Protein AF-A0A820T7K4-F1 (afdb_monomer)

Radius of gyration: 28.22 Å; Cα contacts (8 Å, |Δi|>4): 123; chains: 1; bounding box: 58×96×81 Å

Sequence (243 aa):
KQCRNKADNYDRNYNKFSELTEDDSGTDIESNYDYNMNNAVPVLKNNKNKQKQEEENKQNKNKNKKKQRCYLEPNRIMRYMQDNATAIISSRGNQAYILAATSIYDEWVRNNYDLQVWQNYLKMSTDDKHWAKEIIKRTKKRDDLTNSRFIHKMIHRLTTSIAEANAIISNLQIQLTTYWSQIASSGATSTTTTANNNRTREPTDRLEKIILKYIQNCTQHVRQKAENRILLAKAEMQEYKAL

pLDDT: mean 71.74, std 25.42, range [27.19, 97.94]

Secondary structure (DSSP, 8-state):
---------------------------------------------------S-SSSTTS-TT-------GGG-HHHHHHHHHHHHTTGGGSHHHHHHHHHHHHHHHHHHHHHHHHHHHHHHHHHHHHHS---HHHHHHHS---HHHHHHHHHHHHHHHHHHHHHHHHHHHHHHHHHHHHHHHHHHHTTTS------GGGS---HHHHHHHHHHHHHHHHHHHHHHHHHHHHHHHHHHHHHHH-

Structure (mmCIF, N/CA/C/O backbone):
data_AF-A0A820T7K4-F1
#
_entry.id   AF-A0A820T7K4-F1
#
loop_
_atom_site.group_PDB
_atom_site.id
_atom_site.type_symbol
_atom_site.label_atom_id
_atom_site.label_alt_id
_atom_site.label_comp_id
_atom_site.label_asym_id
_atom_site.label_entity_id
_atom_site.label_seq_id
_atom_site.pdbx_PDB_ins_code
_atom_site.Cartn_x
_atom_site.Cartn_y
_atom_site.Cartn_z
_atom_site.occupancy
_atom_site.B_iso_or_equiv
_atom_site.auth_seq_id
_atom_site.auth_comp_id
_atom_site.auth_asym_id
_atom_site.auth_atom_id
_atom_site.pdbx_PDB_model_num
ATOM 1 N N . LYS A 1 1 ? -17.957 63.898 37.453 1.00 38.62 1 LYS A N 1
ATOM 2 C CA . LYS A 1 1 ? -17.914 63.350 36.074 1.00 38.62 1 LYS A CA 1
ATOM 3 C C . LYS A 1 1 ? -17.472 61.887 36.157 1.00 38.62 1 LYS A C 1
ATOM 5 O O . LYS A 1 1 ? -16.479 61.628 36.820 1.00 38.62 1 LYS A O 1
ATOM 10 N N . GLN A 1 2 ? -18.261 60.974 35.575 1.00 37.34 2 GLN A N 1
ATOM 11 C CA . GLN A 1 2 ? -17.948 59.553 35.285 1.00 37.34 2 GLN A CA 1
ATOM 12 C C . GLN A 1 2 ? -16.701 59.470 34.352 1.00 37.34 2 GLN A C 1
ATOM 14 O O . GLN A 1 2 ? -16.324 60.517 33.832 1.00 37.34 2 GLN A O 1
ATOM 19 N N . CYS A 1 3 ? -15.954 58.385 34.078 1.00 34.75 3 CYS A N 1
ATOM 20 C CA . CYS A 1 3 ? -16.109 56.914 33.954 1.00 34.75 3 CYS A CA 1
ATOM 21 C C . CYS A 1 3 ? -14.706 56.271 34.217 1.00 34.75 3 CYS A C 1
ATOM 23 O O . CYS A 1 3 ? -13.714 56.959 34.019 1.00 34.75 3 CYS A O 1
ATOM 25 N N . ARG A 1 4 ? -14.498 55.079 34.811 1.00 34.84 4 ARG A N 1
ATOM 26 C CA . ARG A 1 4 ? -14.675 53.659 34.385 1.00 34.84 4 ARG A CA 1
ATOM 27 C C . ARG A 1 4 ? -13.701 53.102 33.310 1.00 34.84 4 ARG A C 1
ATOM 29 O O . ARG A 1 4 ? -13.565 53.699 32.252 1.00 34.84 4 ARG A O 1
ATOM 36 N N . ASN A 1 5 ? -13.215 51.875 33.601 1.00 37.31 5 ASN A N 1
ATOM 37 C CA . ASN A 1 5 ? -12.577 50.807 32.778 1.00 37.31 5 ASN A CA 1
ATOM 38 C C . ASN A 1 5 ? -11.040 50.698 32.925 1.00 37.31 5 ASN A C 1
ATOM 40 O O . ASN A 1 5 ? -10.325 51.612 32.546 1.00 37.31 5 ASN A O 1
ATOM 44 N N . LYS A 1 6 ? -10.473 49.712 33.650 1.00 39.78 6 LYS A N 1
ATOM 45 C CA . LYS A 1 6 ? -10.313 48.260 33.355 1.00 39.78 6 LYS A CA 1
ATOM 46 C C . LYS A 1 6 ? -9.780 47.978 31.942 1.00 39.78 6 LYS A C 1
ATOM 48 O O . LYS A 1 6 ? -10.519 48.137 30.978 1.00 39.78 6 LYS A O 1
ATOM 53 N N . ALA A 1 7 ? -8.534 47.510 31.873 1.00 37.91 7 ALA A N 1
ATOM 54 C CA . ALA A 1 7 ? -7.946 46.803 30.741 1.00 37.91 7 ALA A CA 1
ATOM 55 C C . ALA A 1 7 ? -6.988 45.732 31.282 1.00 37.91 7 ALA A C 1
ATOM 57 O O . ALA A 1 7 ? -6.337 45.925 32.311 1.00 37.91 7 ALA A O 1
ATOM 58 N N . ASP A 1 8 ? -7.012 44.596 30.605 1.00 36.84 8 ASP A N 1
ATOM 59 C CA . ASP A 1 8 ? -6.756 43.271 31.137 1.00 36.84 8 ASP A CA 1
ATOM 60 C C . ASP A 1 8 ? -5.298 42.803 31.108 1.00 36.84 8 ASP A C 1
ATOM 62 O O . ASP A 1 8 ? -4.443 43.262 30.353 1.00 36.84 8 ASP A O 1
ATOM 66 N N . ASN A 1 9 ? -5.093 41.820 31.975 1.00 32.78 9 ASN A N 1
ATOM 67 C CA . ASN A 1 9 ? -3.912 41.029 32.252 1.00 32.78 9 ASN A CA 1
ATOM 68 C C . ASN A 1 9 ? -3.706 39.957 31.159 1.00 32.78 9 ASN A C 1
ATOM 70 O O . ASN A 1 9 ? -4.628 39.195 30.875 1.00 32.78 9 ASN A O 1
ATOM 74 N N . TYR A 1 10 ? -2.503 39.871 30.585 1.00 30.30 10 TYR A N 1
ATOM 75 C CA . TYR A 1 10 ? -2.036 38.706 29.823 1.00 30.30 10 TYR A CA 1
ATOM 76 C C . TYR A 1 10 ? -0.577 38.412 30.184 1.00 30.30 10 TYR A C 1
ATOM 78 O O . TYR A 1 10 ? 0.360 38.796 29.482 1.00 30.30 10 TYR A O 1
ATOM 86 N N . ASP A 1 11 ? -0.398 37.697 31.292 1.00 33.25 11 ASP A N 1
ATOM 87 C CA . ASP A 1 11 ? 0.846 37.003 31.605 1.00 33.25 11 ASP A CA 1
ATOM 88 C C . ASP A 1 11 ? 1.061 35.828 30.637 1.00 33.25 11 ASP A C 1
ATOM 90 O O . ASP A 1 11 ? 0.252 34.900 30.528 1.00 33.25 11 ASP A O 1
ATOM 94 N N . ARG A 1 12 ? 2.198 35.863 29.932 1.00 32.62 12 ARG A N 1
ATOM 95 C CA . ARG A 1 12 ? 2.739 34.744 29.151 1.00 32.62 12 ARG A CA 1
ATOM 96 C C . ARG A 1 12 ? 3.169 33.635 30.102 1.00 32.62 12 ARG A C 1
ATOM 98 O O . ARG A 1 12 ? 4.291 33.649 30.605 1.00 32.62 12 ARG A O 1
ATOM 105 N N . ASN A 1 13 ? 2.321 32.630 30.277 1.00 29.88 13 ASN A N 1
ATOM 106 C CA . ASN A 1 13 ? 2.731 31.396 30.929 1.00 29.88 13 ASN A CA 1
ATOM 107 C C . ASN A 1 13 ? 3.297 30.415 29.886 1.00 29.88 13 ASN A C 1
ATOM 109 O O . ASN A 1 13 ? 2.568 29.825 29.086 1.00 29.88 13 ASN A O 1
ATOM 113 N N . TYR A 1 14 ? 4.624 30.282 29.877 1.00 31.31 14 TYR A N 1
ATOM 114 C CA . TYR A 1 14 ? 5.353 29.230 29.174 1.00 31.31 14 TYR A CA 1
ATOM 115 C C . TYR A 1 14 ? 5.015 27.873 29.805 1.00 31.31 14 TYR A C 1
ATOM 117 O O . TYR A 1 14 ? 5.615 27.476 30.803 1.00 31.31 14 TYR A O 1
ATOM 125 N N . ASN A 1 15 ? 4.094 27.120 29.201 1.00 33.69 15 ASN A N 1
ATOM 126 C CA . ASN A 1 15 ? 3.904 25.714 29.551 1.00 33.69 15 ASN A CA 1
ATOM 127 C C . ASN A 1 15 ? 4.941 24.837 28.843 1.00 33.69 15 ASN A C 1
ATOM 129 O O . ASN A 1 15 ? 4.742 24.312 27.750 1.00 33.69 15 ASN A O 1
ATOM 133 N N . LYS A 1 16 ? 6.055 24.676 29.555 1.00 38.72 16 LYS A N 1
ATOM 134 C CA . LYS A 1 16 ? 6.913 23.495 29.590 1.00 38.72 16 LYS A CA 1
ATOM 135 C C . LYS A 1 16 ? 6.045 22.258 29.866 1.00 38.72 16 LYS A C 1
ATOM 137 O O . LYS A 1 16 ? 5.608 22.068 30.996 1.00 38.72 16 LYS A O 1
ATOM 142 N N . PHE A 1 17 ? 5.798 21.419 28.860 1.00 31.86 17 PHE A N 1
ATOM 143 C CA . PHE A 1 17 ? 5.254 20.077 29.081 1.00 31.86 17 PHE A CA 1
ATOM 144 C C . PHE A 1 17 ? 5.981 19.043 28.219 1.00 31.86 17 PHE A C 1
ATOM 146 O O . PHE A 1 17 ? 5.742 18.909 27.024 1.00 31.86 17 PHE A O 1
ATOM 153 N N . SER A 1 18 ? 6.920 18.390 28.899 1.00 34.56 18 SER A N 1
ATOM 154 C CA . SER A 1 18 ? 7.461 17.047 28.719 1.00 34.56 18 SER A CA 1
ATOM 155 C C . SER A 1 18 ? 7.357 16.404 27.338 1.00 34.56 18 SER A C 1
ATOM 157 O O . SER A 1 18 ? 6.363 15.785 26.964 1.00 34.56 18 SER A O 1
ATOM 159 N N . GLU A 1 19 ? 8.498 16.467 26.667 1.00 35.22 19 GLU A N 1
ATOM 160 C CA . GLU A 1 19 ? 9.074 15.430 25.821 1.00 35.22 19 GLU A CA 1
ATOM 161 C C . GLU A 1 19 ? 8.844 14.034 26.439 1.00 35.22 19 GLU A C 1
ATOM 163 O O . GLU A 1 19 ? 9.487 13.642 27.411 1.00 35.22 19 GLU A O 1
ATOM 168 N N . LEU A 1 20 ? 7.860 13.300 25.912 1.00 32.47 20 LEU A N 1
ATOM 169 C CA . LEU A 1 20 ? 7.719 11.864 26.129 1.00 32.47 20 LEU A CA 1
ATOM 170 C C . LEU A 1 20 ? 8.399 11.168 24.954 1.00 32.47 20 LEU A C 1
ATOM 172 O O . LEU A 1 20 ? 7.819 10.998 23.882 1.00 32.47 20 LEU A O 1
ATOM 176 N N . THR A 1 21 ? 9.654 10.785 25.166 1.00 32.81 21 THR A N 1
ATOM 177 C CA . THR A 1 21 ? 10.287 9.697 24.428 1.00 32.81 21 THR A CA 1
ATOM 178 C C . THR A 1 21 ? 9.518 8.420 24.754 1.00 32.81 21 THR A C 1
ATOM 180 O O . THR A 1 21 ? 9.693 7.837 25.823 1.00 32.81 21 THR A O 1
ATOM 183 N N . GLU A 1 22 ? 8.608 8.012 23.873 1.00 35.03 22 GLU A N 1
ATOM 184 C CA . GLU A 1 22 ? 8.047 6.665 23.925 1.00 35.03 22 GLU A CA 1
ATOM 185 C C . GLU A 1 22 ? 9.073 5.708 23.316 1.00 35.03 22 GLU A C 1
ATOM 187 O O . GLU A 1 22 ? 9.311 5.702 22.107 1.00 35.03 22 GLU A O 1
ATOM 192 N N . ASP A 1 23 ? 9.700 4.924 24.193 1.00 29.83 23 ASP A N 1
ATOM 193 C CA . ASP A 1 23 ? 10.435 3.717 23.848 1.00 29.83 23 ASP A CA 1
ATOM 194 C C . ASP A 1 23 ? 9.504 2.767 23.079 1.00 29.83 23 ASP A C 1
ATOM 196 O O . ASP A 1 23 ? 8.716 2.016 23.661 1.00 29.83 23 ASP A O 1
ATOM 200 N N . ASP A 1 24 ? 9.611 2.786 21.750 1.00 37.75 24 ASP A N 1
ATOM 201 C CA . ASP A 1 24 ? 9.071 1.767 20.849 1.00 37.75 24 ASP A CA 1
ATOM 202 C C . ASP A 1 24 ? 9.898 0.481 20.997 1.00 37.75 24 ASP A C 1
ATOM 204 O O . ASP A 1 24 ? 10.654 0.068 20.118 1.00 37.75 24 ASP A O 1
ATOM 208 N N . SER A 1 25 ? 9.788 -0.154 22.165 1.00 34.28 25 SER A N 1
ATOM 209 C CA . SER A 1 25 ? 10.181 -1.548 22.352 1.00 34.28 25 SER A CA 1
ATOM 210 C C . SER A 1 25 ? 9.035 -2.443 21.885 1.00 34.28 25 SER A C 1
ATOM 212 O O . SER A 1 25 ? 8.397 -3.165 22.654 1.00 34.28 25 SER A O 1
ATOM 214 N N . GLY A 1 26 ? 8.778 -2.396 20.575 1.00 34.97 26 GLY A N 1
ATOM 215 C CA . GLY A 1 26 ? 8.135 -3.485 19.860 1.00 34.97 26 GLY A CA 1
ATOM 216 C C . GLY A 1 26 ? 8.975 -4.740 20.062 1.00 34.97 26 GLY A C 1
ATOM 217 O O . GLY A 1 26 ? 9.949 -4.980 19.355 1.00 34.97 26 GLY A O 1
ATOM 218 N N . THR A 1 27 ? 8.636 -5.512 21.089 1.00 32.34 27 THR A N 1
ATOM 219 C CA . THR A 1 27 ? 9.137 -6.867 21.274 1.00 32.34 27 THR A CA 1
ATOM 220 C C . THR A 1 27 ? 8.565 -7.691 20.129 1.00 32.34 27 THR A C 1
ATOM 222 O O . THR A 1 27 ? 7.445 -8.197 20.193 1.00 32.34 27 THR A O 1
ATOM 225 N N . ASP A 1 28 ? 9.336 -7.766 19.046 1.00 33.91 28 ASP A N 1
ATOM 226 C CA . ASP A 1 28 ? 9.215 -8.805 18.039 1.00 33.91 28 ASP A CA 1
ATOM 227 C C . ASP A 1 28 ? 9.404 -10.138 18.766 1.00 33.91 28 ASP A C 1
ATOM 229 O O . ASP A 1 28 ? 10.519 -10.587 19.028 1.00 33.91 28 ASP A O 1
ATOM 233 N N . ILE A 1 29 ? 8.288 -10.756 19.149 1.00 35.41 29 ILE A N 1
ATOM 234 C CA . ILE A 1 29 ? 8.269 -12.178 19.456 1.00 35.41 29 ILE A CA 1
ATOM 235 C C . ILE A 1 29 ? 8.573 -12.873 18.129 1.00 35.41 29 ILE A C 1
ATOM 237 O O . ILE A 1 29 ? 7.688 -13.074 17.293 1.00 35.41 29 ILE A O 1
ATOM 241 N N . GLU A 1 30 ? 9.850 -13.207 17.938 1.00 34.19 30 GLU A N 1
ATOM 242 C CA . GLU A 1 30 ? 10.272 -14.334 17.116 1.00 34.19 30 GLU A CA 1
ATOM 243 C C . GLU A 1 30 ? 9.434 -15.545 17.545 1.00 34.19 30 GLU A C 1
ATOM 245 O O . GLU A 1 30 ? 9.704 -16.194 18.553 1.00 34.19 30 GLU A O 1
ATOM 250 N N . SER A 1 31 ? 8.372 -15.835 16.796 1.00 31.34 31 SER A N 1
ATOM 251 C CA . SER A 1 31 ? 7.764 -17.160 16.810 1.00 31.34 31 SER A CA 1
ATOM 252 C C . SER A 1 31 ? 8.360 -17.925 15.644 1.00 31.34 31 SER A C 1
ATOM 254 O O . SER A 1 31 ? 7.977 -17.795 14.484 1.00 31.34 31 SER A O 1
ATOM 256 N N . ASN A 1 32 ? 9.394 -18.669 16.014 1.00 29.73 32 ASN A N 1
ATOM 257 C CA . ASN A 1 32 ? 9.912 -19.826 15.321 1.00 29.73 32 ASN A CA 1
ATOM 258 C C . ASN A 1 32 ? 8.718 -20.705 14.899 1.00 29.73 32 ASN A C 1
ATOM 260 O O . ASN A 1 32 ? 7.972 -21.183 15.755 1.00 29.73 32 ASN A O 1
ATOM 264 N N . TYR A 1 33 ? 8.483 -20.864 13.596 1.00 31.95 33 TYR A N 1
ATOM 265 C CA . TYR A 1 33 ? 7.521 -21.846 13.108 1.00 31.95 33 TYR A CA 1
ATOM 266 C C . TYR A 1 33 ? 8.156 -23.224 13.259 1.00 31.95 33 TYR A C 1
ATOM 268 O O . TYR A 1 33 ? 8.853 -23.675 12.355 1.00 31.95 33 TYR A O 1
ATOM 276 N N . ASP A 1 34 ? 7.908 -23.880 14.390 1.00 28.33 34 ASP A N 1
ATOM 277 C CA . ASP A 1 34 ? 8.069 -25.324 14.489 1.00 28.33 34 ASP A CA 1
ATOM 278 C C . ASP A 1 34 ? 6.773 -25.930 15.031 1.00 28.33 34 ASP A C 1
ATOM 280 O O . ASP A 1 34 ? 6.292 -25.608 16.119 1.00 28.33 34 ASP A O 1
ATOM 284 N N . TYR A 1 35 ? 6.143 -26.726 14.178 1.00 31.41 35 TYR A N 1
ATOM 285 C CA . TYR A 1 35 ? 4.834 -27.319 14.383 1.00 31.41 35 TYR A CA 1
ATOM 286 C C . TYR A 1 35 ? 5.059 -28.689 15.022 1.00 31.41 35 TYR A C 1
ATOM 288 O O . TYR A 1 35 ? 5.462 -29.621 14.332 1.00 31.41 35 TYR A O 1
ATOM 296 N N . ASN A 1 36 ? 4.801 -28.843 16.322 1.00 27.19 36 ASN A N 1
ATOM 297 C CA . ASN A 1 36 ? 4.624 -30.179 16.887 1.00 27.19 36 ASN A CA 1
ATOM 298 C C . ASN A 1 36 ? 3.606 -30.179 18.034 1.00 27.19 36 ASN A C 1
ATOM 300 O O . ASN A 1 36 ? 3.829 -29.620 19.107 1.00 27.19 36 ASN A O 1
ATOM 304 N N . MET A 1 37 ? 2.460 -30.800 17.764 1.00 30.72 37 MET A N 1
ATOM 305 C CA . MET A 1 37 ? 1.431 -31.157 18.736 1.00 30.72 37 MET A CA 1
ATOM 306 C C . MET A 1 37 ? 1.955 -32.296 19.611 1.00 30.72 37 MET A C 1
ATOM 308 O O . MET A 1 37 ? 2.357 -33.311 19.056 1.00 30.72 37 MET A O 1
ATOM 312 N N . ASN A 1 38 ? 1.918 -32.154 20.942 1.00 29.09 38 ASN A N 1
ATOM 313 C CA . ASN A 1 38 ? 1.441 -33.185 21.879 1.00 29.09 38 ASN A CA 1
ATOM 314 C C . ASN A 1 38 ? 1.453 -32.689 23.340 1.00 29.09 38 ASN A C 1
ATOM 316 O O . ASN A 1 38 ? 2.368 -32.007 23.793 1.00 29.09 38 ASN A O 1
ATOM 320 N N . ASN A 1 3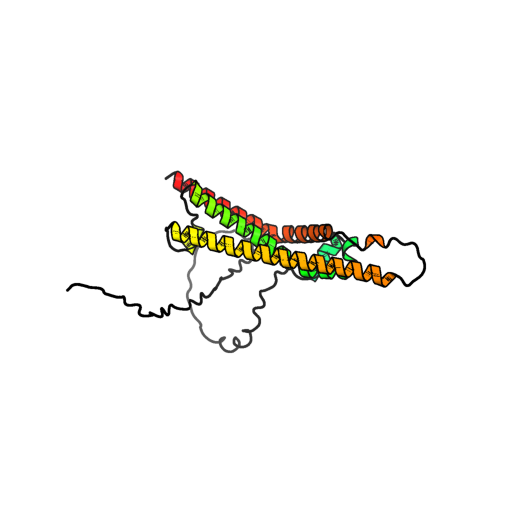9 ? 0.384 -33.048 24.053 1.00 32.56 39 ASN A N 1
ATOM 321 C CA . ASN A 1 39 ? 0.026 -32.687 25.428 1.00 32.56 39 ASN A CA 1
ATOM 322 C C . ASN A 1 39 ? 1.077 -33.052 26.495 1.00 32.56 39 ASN A C 1
ATOM 324 O O . ASN A 1 39 ? 1.530 -34.192 26.514 1.00 32.56 39 ASN A O 1
ATOM 328 N N . ALA A 1 40 ? 1.325 -32.146 27.455 1.00 27.23 40 ALA A N 1
ATOM 329 C CA . ALA A 1 40 ? 1.336 -32.398 28.913 1.00 27.23 40 ALA A CA 1
ATOM 330 C C . 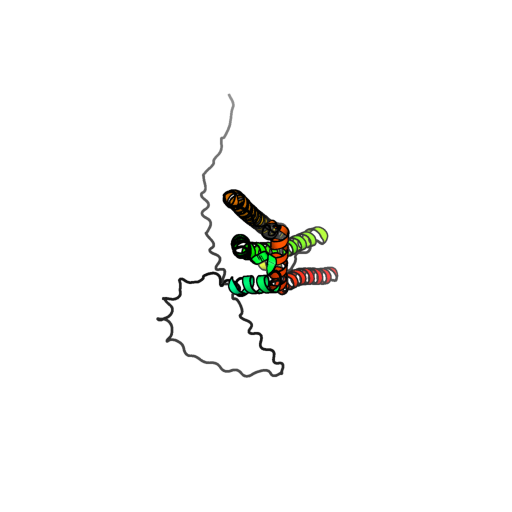ALA A 1 40 ? 1.839 -31.163 29.702 1.00 27.23 40 ALA A C 1
ATOM 332 O O . ALA A 1 40 ? 2.770 -30.474 29.299 1.00 27.23 40 ALA A O 1
ATOM 333 N N . VAL A 1 41 ? 1.229 -30.910 30.859 1.00 29.28 41 VAL A N 1
ATOM 334 C CA . VAL A 1 41 ? 1.556 -29.883 31.877 1.00 29.28 41 VAL A CA 1
ATOM 335 C C . VAL A 1 41 ? 2.025 -30.643 33.142 1.00 29.28 41 VAL A C 1
ATOM 337 O O . VAL A 1 41 ? 1.609 -31.793 33.288 1.00 29.28 41 VAL A O 1
ATOM 340 N N . PRO A 1 42 ? 2.693 -30.060 34.166 1.00 45.31 42 PRO A N 1
ATOM 341 C CA . PRO A 1 42 ? 3.837 -29.130 34.243 1.00 45.31 42 PRO A CA 1
ATOM 342 C C . PRO A 1 42 ? 4.978 -29.683 35.150 1.00 45.31 42 PRO A C 1
ATOM 344 O O . PRO A 1 42 ? 4.724 -30.521 36.008 1.00 45.31 42 PRO A O 1
ATOM 347 N N . VAL A 1 43 ? 6.201 -29.124 35.119 1.00 28.12 43 VAL A N 1
ATOM 348 C CA . VAL A 1 43 ? 7.137 -29.229 36.270 1.00 28.12 43 VAL A CA 1
ATOM 349 C C . VAL A 1 43 ? 7.968 -27.948 36.440 1.00 28.12 43 VAL A C 1
ATOM 351 O O . VAL A 1 43 ? 8.676 -27.522 35.531 1.00 28.12 43 VAL A O 1
ATOM 354 N N . LEU A 1 44 ? 7.890 -27.354 37.639 1.00 34.72 44 LEU A N 1
ATOM 355 C CA . LEU A 1 44 ? 8.756 -26.281 38.146 1.00 34.72 44 LEU A CA 1
ATOM 356 C C . LEU A 1 44 ? 10.239 -26.689 38.155 1.00 34.72 44 LEU A C 1
ATOM 358 O O . LEU A 1 44 ? 10.555 -27.777 38.631 1.00 34.72 44 LEU A O 1
ATOM 362 N N . LYS A 1 45 ? 11.150 -25.747 37.858 1.00 30.75 45 LYS A N 1
ATOM 363 C CA . LYS A 1 45 ? 12.433 -25.616 38.580 1.00 30.75 45 LYS A CA 1
ATOM 364 C C . LYS A 1 45 ? 13.077 -24.233 38.395 1.00 30.75 45 LYS A C 1
ATOM 366 O O . LYS A 1 45 ? 13.466 -23.838 37.303 1.00 30.75 45 LYS A O 1
ATOM 371 N N . ASN A 1 46 ? 13.200 -23.530 39.519 1.00 27.66 46 ASN A N 1
ATOM 372 C CA . ASN A 1 46 ? 14.056 -22.364 39.738 1.00 27.66 46 ASN A CA 1
ATOM 373 C C . ASN A 1 46 ? 15.546 -22.740 39.630 1.00 27.66 46 ASN A C 1
ATOM 375 O O . ASN A 1 46 ? 15.935 -23.757 40.200 1.00 27.66 46 ASN A O 1
ATOM 379 N N . ASN A 1 47 ? 16.384 -21.872 39.046 1.00 32.84 47 ASN A N 1
ATOM 380 C CA . ASN A 1 47 ? 17.428 -21.087 39.744 1.00 32.84 47 ASN A CA 1
ATOM 381 C C . ASN A 1 47 ? 18.603 -20.661 38.832 1.00 32.84 47 ASN A C 1
ATOM 383 O O . ASN A 1 47 ? 19.297 -21.493 38.266 1.00 32.84 47 ASN A O 1
ATOM 387 N N . LYS A 1 48 ? 18.855 -19.342 38.849 1.00 32.28 48 LYS A N 1
ATOM 388 C CA . LYS A 1 48 ? 20.134 -18.646 39.126 1.00 32.28 48 LYS A CA 1
ATOM 389 C C . LYS A 1 48 ? 21.405 -19.038 38.348 1.00 32.28 48 LYS A C 1
ATOM 391 O O . LYS A 1 48 ? 21.987 -20.083 38.600 1.00 32.28 48 LYS A O 1
ATOM 396 N N . ASN A 1 49 ? 21.910 -18.079 37.559 1.00 34.50 49 ASN A N 1
ATOM 397 C CA . ASN A 1 49 ? 23.272 -17.492 37.619 1.00 34.50 49 ASN A CA 1
ATOM 398 C C . ASN A 1 49 ? 23.451 -16.565 36.398 1.00 34.50 49 ASN A C 1
ATOM 400 O O . ASN A 1 49 ? 23.627 -17.032 35.283 1.00 34.50 49 ASN A O 1
ATOM 404 N N . LYS A 1 50 ? 23.123 -15.270 36.474 1.00 35.75 50 LYS A N 1
ATOM 405 C CA . LYS A 1 50 ? 23.979 -14.136 36.887 1.00 35.75 50 LYS A CA 1
ATOM 406 C C . LYS A 1 50 ? 25.430 -14.166 36.369 1.00 35.75 50 LYS A C 1
ATOM 408 O O . LYS A 1 50 ? 26.246 -14.956 36.819 1.00 35.75 50 LYS A O 1
ATOM 413 N N . GLN A 1 51 ? 25.708 -13.140 35.556 1.00 43.28 51 GLN A N 1
ATOM 414 C CA . GLN A 1 51 ? 26.933 -12.330 35.548 1.00 43.28 51 GLN A CA 1
ATOM 415 C C . GLN A 1 51 ? 28.203 -12.975 34.985 1.00 43.28 51 GLN A C 1
ATOM 417 O O . GLN A 1 51 ? 29.091 -13.363 35.738 1.00 43.28 51 GLN A O 1
ATOM 422 N N . LYS A 1 52 ? 28.321 -12.977 33.644 1.00 35.81 52 LYS A N 1
ATOM 423 C CA . LYS A 1 52 ? 29.618 -12.888 32.932 1.00 35.81 52 LYS A CA 1
ATOM 424 C C . LYS A 1 52 ? 29.527 -12.558 31.422 1.00 35.81 52 LYS A C 1
ATOM 426 O O . LYS A 1 52 ? 30.338 -13.038 30.645 1.00 35.81 52 LYS A O 1
ATOM 431 N N . GLN A 1 53 ? 28.558 -11.744 30.984 1.00 38.81 53 GLN A N 1
ATOM 432 C CA . GLN A 1 53 ? 28.408 -11.358 29.560 1.00 38.81 53 GLN A CA 1
ATOM 433 C C . GLN A 1 53 ? 28.057 -9.868 29.345 1.00 38.81 53 GLN A C 1
ATOM 435 O O . GLN A 1 53 ? 27.367 -9.511 28.393 1.00 38.81 53 GLN A O 1
ATOM 440 N N . GLU A 1 54 ? 28.510 -8.971 30.226 1.00 40.19 54 GLU A N 1
ATOM 441 C CA . GLU A 1 54 ? 28.168 -7.536 30.140 1.00 40.19 54 GLU A CA 1
ATOM 442 C C . GLU A 1 54 ? 29.272 -6.623 29.575 1.00 40.19 54 GLU A C 1
ATOM 444 O O . GLU A 1 54 ? 29.033 -5.425 29.426 1.00 40.19 54 GLU A O 1
ATOM 449 N N . GLU A 1 55 ? 30.426 -7.148 29.145 1.00 41.72 55 GLU A N 1
ATOM 450 C CA . GLU A 1 55 ? 31.512 -6.299 28.607 1.00 41.72 55 GLU A CA 1
ATOM 451 C C . GLU A 1 55 ? 31.825 -6.458 27.109 1.00 41.72 55 GLU A C 1
ATOM 453 O O . GLU A 1 55 ? 32.417 -5.551 26.533 1.00 41.72 55 GLU A O 1
ATOM 458 N N . GLU A 1 56 ? 31.306 -7.474 26.411 1.00 37.34 56 GLU A N 1
ATOM 459 C CA . GLU A 1 56 ? 31.443 -7.567 24.938 1.00 37.34 56 GLU A CA 1
ATOM 460 C C . GLU A 1 56 ? 30.277 -6.921 24.159 1.00 37.34 56 GLU A C 1
ATOM 462 O O . GLU A 1 56 ? 30.361 -6.686 22.954 1.00 37.34 56 GLU A O 1
ATOM 467 N N . ASN A 1 57 ? 29.198 -6.516 24.837 1.00 41.16 57 ASN A N 1
ATOM 468 C CA . ASN A 1 57 ? 27.986 -5.991 24.189 1.00 41.16 57 ASN A CA 1
ATOM 469 C C . ASN A 1 57 ? 27.995 -4.476 23.885 1.00 41.16 57 ASN A C 1
ATOM 471 O O . ASN A 1 57 ? 26.962 -3.905 23.524 1.00 41.16 57 ASN A O 1
ATOM 475 N N . LYS A 1 58 ? 29.146 -3.795 23.984 1.00 40.66 58 LYS A N 1
ATOM 476 C CA . LYS A 1 58 ? 29.249 -2.341 23.732 1.00 40.66 58 LYS A CA 1
ATOM 477 C C . LYS A 1 58 ? 29.746 -1.942 22.335 1.00 40.66 58 LYS A C 1
ATOM 479 O O . LYS A 1 58 ? 29.737 -0.752 22.036 1.00 40.66 58 LYS A O 1
ATOM 484 N N . GLN A 1 59 ? 30.061 -2.886 21.441 1.00 38.47 59 GLN A N 1
ATOM 485 C CA . GLN A 1 59 ? 30.458 -2.572 20.051 1.00 38.47 59 GLN A CA 1
ATOM 486 C C . GLN A 1 59 ? 29.385 -2.832 18.973 1.00 38.47 59 GLN A C 1
ATOM 488 O O . GLN A 1 59 ? 29.564 -2.414 17.832 1.00 38.47 59 GLN A O 1
ATOM 493 N N . ASN A 1 60 ? 28.223 -3.405 19.309 1.00 37.44 60 ASN A N 1
ATOM 494 C CA . ASN A 1 60 ? 27.161 -3.687 18.323 1.00 37.44 60 ASN A CA 1
ATOM 495 C C . ASN A 1 60 ? 26.036 -2.637 18.236 1.00 37.44 60 ASN A C 1
ATOM 497 O O . ASN A 1 60 ? 25.071 -2.817 17.493 1.00 37.44 60 ASN A O 1
ATOM 501 N N . LYS A 1 61 ? 26.153 -1.499 18.930 1.00 40.84 61 LYS A N 1
ATOM 502 C CA . LYS A 1 61 ? 25.077 -0.491 19.018 1.00 40.84 61 LYS A CA 1
ATOM 503 C C . LYS A 1 61 ? 24.886 0.423 17.793 1.00 40.84 61 LYS A C 1
ATOM 505 O O . LYS A 1 61 ? 24.047 1.308 17.855 1.00 40.84 61 LYS A O 1
ATOM 510 N N . ASN A 1 62 ? 25.568 0.191 16.665 1.00 41.75 62 ASN A N 1
ATOM 511 C CA . ASN A 1 62 ? 25.494 1.082 15.489 1.00 41.75 62 ASN A CA 1
ATOM 512 C C . ASN A 1 62 ? 25.016 0.448 14.168 1.00 41.75 62 ASN A C 1
ATOM 514 O O . ASN A 1 62 ? 25.216 1.026 13.101 1.00 41.75 62 ASN A O 1
ATOM 518 N N . LYS A 1 63 ? 24.341 -0.710 14.187 1.00 40.22 63 LYS A N 1
ATOM 519 C CA . LYS A 1 63 ? 23.743 -1.285 12.963 1.00 40.22 63 LYS A CA 1
ATOM 520 C C . LYS A 1 63 ? 22.317 -1.807 13.151 1.00 40.22 63 LYS A C 1
ATOM 522 O O . LYS A 1 63 ? 21.972 -2.846 12.604 1.00 40.22 63 LYS A O 1
ATOM 527 N N . ASN A 1 64 ? 21.437 -1.030 13.781 1.00 42.94 64 ASN A N 1
ATOM 528 C CA . ASN A 1 64 ? 20.004 -1.133 13.471 1.00 42.94 64 ASN A CA 1
ATOM 529 C C . ASN A 1 64 ? 19.725 -0.454 12.119 1.00 42.94 64 ASN A C 1
ATOM 531 O O . ASN A 1 64 ? 18.960 0.501 12.010 1.00 42.94 64 ASN A O 1
ATOM 535 N N . LYS A 1 65 ? 20.344 -0.963 11.043 1.00 50.72 65 LYS A N 1
ATOM 536 C CA . LYS A 1 65 ? 19.710 -0.849 9.729 1.00 50.72 65 LYS A CA 1
ATOM 537 C C . LYS A 1 65 ? 18.404 -1.612 9.893 1.00 50.72 65 LYS A C 1
ATOM 539 O O . LYS A 1 65 ? 18.476 -2.802 10.193 1.00 50.72 65 LYS A O 1
ATOM 544 N N . LYS A 1 66 ? 17.248 -0.942 9.768 1.00 55.09 66 LYS A N 1
ATOM 545 C CA . LYS A 1 66 ? 15.935 -1.602 9.638 1.00 55.09 66 LYS A CA 1
ATOM 546 C C . LYS A 1 66 ? 16.168 -2.853 8.794 1.00 55.09 66 LYS A C 1
ATOM 548 O O . LYS A 1 66 ? 16.574 -2.691 7.643 1.00 55.09 66 LYS A O 1
ATOM 553 N N . LYS A 1 67 ? 16.076 -4.056 9.384 1.00 66.06 67 LYS A N 1
ATOM 554 C CA . LYS A 1 67 ? 16.416 -5.298 8.676 1.00 66.06 67 LYS A CA 1
ATOM 555 C C . LYS A 1 67 ? 15.531 -5.319 7.440 1.00 66.06 67 LYS A C 1
ATOM 557 O O . LYS A 1 67 ? 14.313 -5.457 7.549 1.00 66.06 67 LYS A O 1
ATOM 562 N N . GLN A 1 68 ? 16.130 -5.047 6.285 1.00 64.00 68 GLN A N 1
ATOM 563 C CA . GLN A 1 68 ? 15.388 -4.984 5.042 1.00 64.00 68 GLN A CA 1
ATOM 564 C C . GLN A 1 68 ? 14.765 -6.360 4.859 1.00 64.00 68 GLN A C 1
ATOM 566 O O . GLN A 1 68 ? 15.433 -7.377 5.057 1.00 64.00 68 GLN A O 1
ATOM 571 N N . ARG A 1 69 ? 13.458 -6.402 4.590 1.00 81.06 69 ARG A N 1
ATOM 572 C CA . ARG A 1 69 ? 12.764 -7.684 4.474 1.00 81.06 69 ARG A CA 1
ATOM 573 C C . ARG A 1 69 ? 13.449 -8.496 3.386 1.00 81.06 69 ARG A C 1
ATOM 575 O O . ARG A 1 69 ? 13.706 -7.961 2.314 1.00 81.06 69 ARG A O 1
ATOM 582 N N . CYS A 1 70 ? 13.713 -9.772 3.651 1.00 85.56 70 CYS A N 1
ATOM 583 C CA . CYS A 1 70 ? 14.516 -10.611 2.760 1.00 85.56 70 CYS A CA 1
ATOM 584 C C . CYS A 1 70 ? 13.970 -10.632 1.317 1.00 85.56 70 CYS A C 1
ATOM 586 O O . CYS A 1 70 ? 14.728 -10.590 0.361 1.00 85.56 70 CYS A O 1
ATOM 588 N N . TYR A 1 71 ? 12.648 -10.583 1.114 1.00 90.62 71 TYR A N 1
ATOM 589 C CA . TYR A 1 71 ? 12.068 -10.526 -0.237 1.00 90.62 71 TYR A CA 1
ATOM 590 C C . TYR A 1 71 ? 12.292 -9.193 -0.980 1.00 90.62 71 TYR A C 1
ATOM 592 O O . TYR A 1 71 ? 12.078 -9.126 -2.183 1.00 90.62 71 TYR A O 1
ATOM 600 N N . LEU A 1 72 ? 12.737 -8.130 -0.314 1.00 93.06 72 LEU A N 1
ATOM 601 C CA . LEU A 1 72 ? 13.109 -6.866 -0.961 1.00 93.06 72 LEU A CA 1
ATOM 602 C C . LEU A 1 72 ? 14.591 -6.827 -1.362 1.00 93.06 72 LEU A C 1
ATOM 604 O O . LEU A 1 72 ? 15.085 -5.782 -1.779 1.00 93.06 72 LEU A O 1
ATOM 608 N N . GLU A 1 73 ? 15.314 -7.939 -1.228 1.00 92.94 73 GLU A N 1
ATOM 609 C CA . GLU A 1 73 ? 16.693 -8.037 -1.695 1.00 92.94 73 GLU A CA 1
ATOM 610 C C . GLU A 1 73 ? 16.766 -7.909 -3.225 1.00 92.94 73 GLU A C 1
ATOM 612 O O . GLU A 1 73 ? 16.032 -8.615 -3.930 1.00 92.94 73 GLU A O 1
ATOM 617 N N . PRO A 1 74 ? 17.695 -7.092 -3.763 1.00 92.50 74 PRO A N 1
ATOM 618 C CA . PRO A 1 74 ? 17.834 -6.883 -5.203 1.00 92.50 74 PRO A CA 1
ATOM 619 C C . PRO A 1 74 ? 17.930 -8.181 -6.008 1.00 92.50 74 PRO A C 1
ATOM 621 O O . PRO A 1 74 ? 17.270 -8.317 -7.032 1.00 92.50 74 PRO A O 1
ATOM 624 N N . ASN A 1 75 ? 18.681 -9.171 -5.515 1.00 92.62 75 ASN A N 1
ATOM 625 C CA . ASN A 1 75 ? 18.851 -10.457 -6.196 1.00 92.62 75 ASN A CA 1
ATOM 626 C C . ASN A 1 75 ? 17.539 -11.244 -6.305 1.00 92.62 75 ASN A C 1
ATOM 628 O O . ASN A 1 75 ? 17.274 -11.864 -7.332 1.00 92.62 75 ASN A O 1
ATOM 632 N N . ARG A 1 76 ? 16.699 -11.210 -5.264 1.00 93.31 76 ARG A N 1
ATOM 633 C CA . ARG A 1 76 ? 15.398 -11.894 -5.264 1.00 93.31 76 ARG A CA 1
ATOM 634 C C . ARG A 1 76 ? 14.411 -11.205 -6.195 1.00 93.31 76 ARG A C 1
ATOM 636 O O . ARG A 1 76 ? 13.763 -11.887 -6.987 1.00 93.31 76 ARG A O 1
ATOM 643 N N . ILE A 1 77 ? 14.360 -9.872 -6.142 1.00 93.56 77 ILE A N 1
ATOM 644 C CA . ILE A 1 77 ? 13.545 -9.063 -7.053 1.00 93.56 77 ILE A CA 1
ATOM 645 C C . ILE A 1 77 ? 13.957 -9.364 -8.496 1.00 93.56 77 ILE A C 1
ATOM 647 O O . ILE A 1 77 ? 13.126 -9.770 -9.301 1.00 93.56 77 ILE A O 1
ATOM 651 N N . MET A 1 78 ? 15.248 -9.239 -8.816 1.00 93.31 78 MET A N 1
ATOM 652 C CA . MET A 1 78 ? 15.741 -9.442 -10.177 1.00 93.31 78 MET A CA 1
ATOM 653 C C . MET A 1 78 ? 15.509 -10.858 -10.689 1.00 93.31 78 MET A C 1
ATOM 655 O O . MET A 1 78 ? 15.115 -11.010 -11.842 1.00 93.31 78 MET A O 1
ATOM 659 N N . ARG A 1 79 ? 15.677 -11.882 -9.846 1.00 92.75 79 ARG A N 1
ATOM 660 C CA . ARG A 1 79 ? 15.384 -13.268 -10.225 1.00 92.75 79 ARG A CA 1
ATOM 661 C C . ARG A 1 79 ? 13.907 -13.461 -10.571 1.00 92.75 79 ARG A C 1
ATOM 663 O O . ARG A 1 79 ? 13.597 -13.966 -11.641 1.00 92.75 79 ARG A O 1
ATOM 670 N N . TYR A 1 80 ? 12.992 -12.967 -9.733 1.00 93.38 80 TYR A N 1
ATOM 671 C CA . TYR A 1 80 ? 11.559 -13.030 -10.037 1.00 93.38 80 TYR A CA 1
ATOM 672 C C . TYR A 1 80 ? 11.219 -12.320 -11.357 1.00 93.38 80 TYR A C 1
ATOM 674 O O . TYR A 1 80 ? 10.433 -12.823 -12.161 1.00 93.38 80 TYR A O 1
ATOM 682 N N . MET A 1 81 ? 11.829 -11.158 -11.595 1.00 90.75 81 MET A N 1
ATOM 683 C CA . MET A 1 81 ? 11.637 -10.381 -12.819 1.00 90.75 81 MET A CA 1
ATOM 684 C C . MET A 1 81 ? 12.192 -11.106 -14.052 1.00 90.75 81 MET A C 1
ATOM 686 O O . MET A 1 81 ? 11.573 -11.063 -15.112 1.00 90.75 81 MET A O 1
ATOM 690 N N . GLN A 1 82 ? 13.316 -11.814 -13.922 1.00 90.06 82 GLN A N 1
ATOM 691 C CA . GLN A 1 82 ? 13.873 -12.664 -14.980 1.00 90.06 82 GLN A CA 1
ATOM 692 C C . GLN A 1 82 ? 12.930 -13.808 -15.327 1.00 90.06 82 GLN A C 1
ATOM 694 O O . GLN A 1 82 ? 12.649 -14.005 -16.506 1.00 90.06 82 GLN A O 1
ATOM 699 N N . ASP A 1 83 ? 12.384 -14.483 -14.320 1.00 89.25 83 ASP A N 1
ATOM 700 C CA . ASP A 1 83 ? 11.511 -15.642 -14.511 1.00 89.25 83 ASP A CA 1
ATOM 701 C C . ASP A 1 83 ? 10.145 -15.262 -15.119 1.00 89.25 83 ASP A C 1
ATOM 703 O O . ASP A 1 83 ? 9.530 -16.060 -15.821 1.00 89.25 83 ASP A O 1
ATOM 707 N N . ASN A 1 84 ? 9.660 -14.036 -14.877 1.00 86.81 84 ASN A N 1
ATOM 708 C CA . ASN A 1 84 ? 8.304 -13.613 -15.264 1.00 86.81 84 ASN A CA 1
ATOM 709 C C . ASN A 1 84 ? 8.257 -12.559 -16.384 1.00 86.81 84 ASN A C 1
ATOM 711 O O . ASN A 1 84 ? 7.180 -12.276 -16.913 1.00 86.81 84 ASN A O 1
ATOM 715 N N . ALA A 1 85 ? 9.387 -11.928 -16.712 1.00 83.00 85 ALA A N 1
ATOM 716 C CA . ALA A 1 85 ? 9.427 -10.740 -17.561 1.00 83.00 85 ALA A CA 1
ATOM 717 C C . ALA A 1 85 ? 10.770 -10.545 -18.290 1.00 83.00 85 ALA A C 1
ATOM 719 O O . ALA A 1 85 ? 11.184 -9.409 -18.527 1.00 83.00 85 ALA A O 1
ATOM 720 N N . THR A 1 86 ? 11.445 -11.634 -18.683 1.00 77.50 86 THR A N 1
ATOM 721 C CA . THR A 1 86 ? 12.818 -11.626 -19.232 1.00 77.50 86 THR A CA 1
ATOM 722 C C . THR A 1 86 ? 13.032 -10.614 -20.363 1.00 77.50 86 THR A C 1
ATOM 724 O O . THR A 1 86 ? 14.033 -9.903 -20.375 1.00 77.50 86 THR A O 1
ATOM 727 N N . ALA A 1 87 ? 12.076 -10.501 -21.293 1.00 71.81 87 ALA A N 1
ATOM 728 C CA . ALA A 1 87 ? 12.166 -9.566 -22.418 1.00 71.81 87 ALA A CA 1
ATOM 729 C C . ALA A 1 87 ? 12.190 -8.091 -21.966 1.00 71.81 87 ALA A C 1
ATOM 731 O O . ALA A 1 87 ? 12.916 -7.276 -22.533 1.00 71.81 87 ALA A O 1
ATOM 732 N N . ILE A 1 88 ? 11.446 -7.775 -20.903 1.00 73.94 88 ILE A N 1
ATOM 733 C CA . ILE A 1 88 ? 11.201 -6.418 -20.397 1.00 73.94 88 ILE A CA 1
ATOM 734 C C . ILE A 1 88 ? 12.402 -5.914 -19.588 1.00 73.94 88 ILE A C 1
ATOM 736 O O . ILE A 1 88 ? 12.763 -4.741 -19.633 1.00 73.94 88 ILE A O 1
ATOM 740 N N . ILE A 1 89 ? 13.058 -6.800 -18.844 1.00 81.06 89 ILE A N 1
ATOM 741 C CA . ILE A 1 89 ? 14.108 -6.434 -17.881 1.00 81.06 89 ILE A CA 1
ATOM 742 C C . ILE A 1 89 ? 15.511 -6.363 -18.499 1.00 81.06 89 ILE A C 1
ATOM 744 O O . ILE A 1 89 ? 16.490 -6.161 -17.786 1.00 81.06 89 ILE A O 1
ATOM 748 N N . SER A 1 90 ? 15.631 -6.575 -19.810 1.00 79.56 90 SER A N 1
ATOM 749 C CA . SER A 1 90 ? 16.910 -6.577 -20.532 1.00 79.56 90 SER A CA 1
ATOM 750 C C . SER A 1 90 ? 17.615 -5.213 -20.487 1.00 79.56 90 SER A C 1
ATOM 752 O O . SER A 1 90 ? 18.841 -5.138 -20.518 1.00 79.56 90 SER A O 1
ATOM 754 N N . SER A 1 91 ? 16.847 -4.131 -20.349 1.00 84.56 91 SER A N 1
ATOM 755 C CA . SER A 1 91 ? 17.357 -2.763 -20.252 1.00 84.56 91 SER A CA 1
ATOM 756 C C . SER A 1 91 ? 17.847 -2.403 -18.851 1.00 84.56 91 SER A C 1
ATOM 758 O O . SER A 1 91 ? 17.121 -2.556 -17.867 1.00 84.56 91 SER A O 1
ATOM 760 N N . ARG A 1 92 ? 19.036 -1.791 -18.772 1.00 87.56 92 ARG A N 1
ATOM 761 C CA . ARG A 1 92 ? 19.597 -1.241 -17.525 1.00 87.56 92 ARG A CA 1
ATOM 762 C C . ARG A 1 92 ? 18.671 -0.210 -16.870 1.00 87.56 92 ARG A C 1
ATOM 764 O O . ARG A 1 92 ? 18.561 -0.204 -15.647 1.00 87.56 92 ARG A O 1
ATOM 771 N N . GLY A 1 93 ? 17.995 0.629 -17.659 1.00 89.12 93 GLY A N 1
ATOM 772 C CA . GLY A 1 93 ? 17.032 1.604 -17.134 1.00 89.12 93 GLY A CA 1
ATOM 773 C C . GLY A 1 93 ? 15.842 0.937 -16.449 1.00 89.12 93 GLY A C 1
ATOM 774 O O . GLY A 1 93 ? 15.477 1.321 -15.340 1.00 89.12 93 GLY A O 1
ATOM 775 N N . ASN A 1 94 ? 15.303 -0.127 -17.051 1.00 90.44 94 ASN A N 1
ATOM 776 C CA . ASN A 1 94 ? 14.192 -0.883 -16.470 1.00 90.44 94 ASN A CA 1
ATOM 777 C C . ASN A 1 94 ? 14.612 -1.578 -15.168 1.00 90.44 94 ASN A C 1
ATOM 779 O O . ASN A 1 94 ? 13.877 -1.524 -14.187 1.00 90.44 94 ASN A O 1
ATOM 783 N N . GLN A 1 95 ? 15.807 -2.177 -15.125 1.00 91.75 95 GLN A N 1
ATOM 784 C CA . GLN A 1 95 ? 16.335 -2.804 -13.906 1.00 91.75 95 GLN A CA 1
ATOM 785 C C . GLN A 1 95 ? 16.505 -1.789 -12.769 1.00 91.75 95 GLN A C 1
ATOM 787 O O . GLN A 1 95 ? 16.083 -2.046 -11.642 1.00 91.75 95 GLN A O 1
ATOM 792 N N . ALA A 1 96 ? 17.085 -0.621 -13.066 1.00 92.25 96 ALA A N 1
ATOM 793 C CA . ALA A 1 96 ? 17.274 0.442 -12.083 1.00 92.25 96 ALA A CA 1
ATOM 794 C C . ALA A 1 96 ? 15.933 0.956 -11.536 1.00 92.25 96 ALA A C 1
ATOM 796 O O . ALA A 1 96 ? 15.774 1.073 -10.320 1.00 92.25 96 ALA A O 1
ATOM 797 N N . TYR A 1 97 ? 14.957 1.191 -12.420 1.00 94.25 97 TYR A N 1
ATOM 798 C CA . TYR A 1 97 ? 13.604 1.581 -12.028 1.00 94.25 97 TYR A CA 1
ATOM 799 C C . TYR A 1 97 ? 12.948 0.527 -11.133 1.00 94.25 97 TYR A C 1
ATOM 801 O O . TYR A 1 97 ? 12.459 0.867 -10.060 1.00 94.25 97 TYR A O 1
ATOM 809 N N . ILE A 1 98 ? 12.987 -0.752 -11.526 1.00 94.12 98 ILE A N 1
ATOM 810 C CA . ILE A 1 98 ? 12.402 -1.846 -10.742 1.00 94.12 98 ILE A CA 1
ATOM 811 C C . ILE A 1 98 ? 12.987 -1.872 -9.329 1.00 94.12 98 ILE A C 1
ATOM 813 O O . ILE A 1 98 ? 12.237 -1.896 -8.353 1.00 94.12 98 ILE A O 1
ATOM 817 N N . LEU A 1 9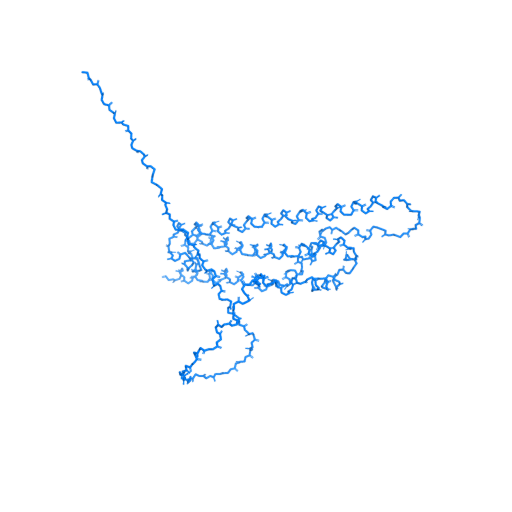9 ? 14.315 -1.851 -9.202 1.00 94.44 99 LEU A N 1
ATOM 818 C CA . LEU A 1 99 ? 14.980 -1.939 -7.903 1.00 94.44 99 LEU A CA 1
ATOM 819 C C . LEU A 1 99 ? 14.657 -0.746 -6.999 1.00 94.44 99 LEU A C 1
ATOM 821 O O . LEU A 1 99 ? 14.439 -0.939 -5.804 1.00 94.44 99 LEU A O 1
ATOM 825 N N . ALA A 1 100 ? 14.587 0.461 -7.562 1.00 94.38 100 ALA A N 1
ATOM 826 C CA . ALA A 1 100 ? 14.240 1.664 -6.812 1.00 94.38 100 ALA A CA 1
ATOM 827 C C . ALA A 1 100 ? 12.754 1.704 -6.422 1.00 94.38 100 ALA A C 1
ATOM 829 O O . ALA A 1 100 ? 12.418 2.057 -5.296 1.00 94.38 100 ALA A O 1
ATOM 830 N N . ALA A 1 101 ? 11.859 1.328 -7.337 1.00 95.06 101 ALA A N 1
ATOM 831 C CA . ALA A 1 101 ? 10.421 1.448 -7.137 1.00 95.06 101 ALA A CA 1
ATOM 832 C C . ALA A 1 101 ? 9.847 0.334 -6.249 1.00 95.06 101 ALA A C 1
ATOM 834 O O . ALA A 1 101 ? 8.865 0.562 -5.547 1.00 95.06 101 ALA A O 1
ATOM 835 N N . THR A 1 102 ? 10.446 -0.864 -6.237 1.00 95.25 102 THR A N 1
ATOM 836 C CA . THR A 1 102 ? 9.877 -2.034 -5.538 1.00 95.25 102 THR A CA 1
ATOM 837 C C . THR A 1 102 ? 9.676 -1.800 -4.037 1.00 95.25 102 THR A C 1
ATOM 839 O O . THR A 1 102 ? 8.636 -2.174 -3.498 1.00 95.25 102 THR A O 1
ATOM 842 N N . SER A 1 103 ? 10.627 -1.161 -3.348 1.00 94.75 103 SER A N 1
ATOM 843 C CA . SER A 1 103 ? 10.473 -0.839 -1.920 1.00 94.75 103 SER A CA 1
ATOM 844 C C . SER A 1 103 ? 9.384 0.206 -1.670 1.00 94.75 103 SER A C 1
ATOM 846 O O . SER A 1 103 ? 8.656 0.097 -0.686 1.00 94.75 103 SER A O 1
ATOM 848 N N . ILE A 1 104 ? 9.240 1.179 -2.572 1.00 96.38 104 ILE A N 1
ATOM 849 C CA . ILE A 1 104 ? 8.221 2.230 -2.476 1.00 96.38 104 ILE A CA 1
ATOM 850 C C . ILE A 1 104 ? 6.825 1.638 -2.692 1.00 96.38 104 ILE A C 1
ATOM 852 O O . ILE A 1 104 ? 5.910 1.923 -1.924 1.00 96.38 104 ILE A O 1
ATOM 856 N N . TYR A 1 105 ? 6.670 0.742 -3.672 1.00 96.69 105 TYR A N 1
ATOM 857 C CA . TYR A 1 105 ? 5.423 0.005 -3.880 1.00 96.69 105 TYR A CA 1
ATOM 858 C C . TYR A 1 105 ? 5.077 -0.912 -2.698 1.00 96.69 105 TYR A C 1
ATOM 860 O O . TYR A 1 105 ? 3.905 -1.012 -2.342 1.00 96.69 105 TYR A O 1
ATOM 868 N N . ASP A 1 106 ? 6.057 -1.560 -2.056 1.00 95.31 106 ASP A N 1
ATOM 869 C CA . ASP A 1 106 ? 5.812 -2.353 -0.839 1.00 95.31 106 ASP A CA 1
ATOM 870 C C . ASP A 1 106 ? 5.235 -1.506 0.299 1.00 95.31 106 ASP A C 1
ATOM 872 O O . ASP A 1 106 ? 4.228 -1.884 0.905 1.00 95.31 106 ASP A O 1
ATOM 876 N N . GLU A 1 107 ? 5.853 -0.359 0.575 1.00 94.56 107 GLU A N 1
ATOM 877 C CA . GLU A 1 107 ? 5.380 0.566 1.601 1.00 94.56 107 GLU A CA 1
ATOM 878 C C . GLU A 1 107 ? 3.991 1.111 1.256 1.00 94.56 107 GLU A C 1
ATOM 880 O O . GLU A 1 107 ? 3.081 1.060 2.087 1.00 94.56 107 GLU A O 1
ATOM 885 N N . TRP A 1 108 ? 3.791 1.529 0.005 1.00 96.31 108 TRP A N 1
ATOM 886 C CA . TRP A 1 108 ? 2.506 2.004 -0.497 1.00 96.31 108 TRP A CA 1
ATOM 887 C C . TRP A 1 108 ? 1.392 0.964 -0.317 1.00 96.31 108 TRP A C 1
ATOM 889 O O . TRP A 1 108 ? 0.337 1.288 0.232 1.00 96.31 108 TRP A O 1
ATOM 899 N N . VAL A 1 109 ? 1.617 -0.299 -0.704 1.00 95.81 109 VAL A N 1
ATOM 900 C CA . VAL A 1 109 ? 0.625 -1.382 -0.551 1.00 95.81 109 VAL A CA 1
ATOM 901 C C . VAL A 1 109 ? 0.260 -1.586 0.922 1.00 95.81 109 VAL A C 1
ATOM 903 O O . VAL A 1 109 ? -0.916 -1.707 1.268 1.00 95.81 109 VAL A O 1
ATOM 906 N N . ARG A 1 110 ? 1.255 -1.600 1.812 1.00 95.19 110 ARG A N 1
ATOM 907 C CA . ARG A 1 110 ? 1.038 -1.823 3.250 1.00 95.19 110 ARG A CA 1
ATOM 908 C C . ARG A 1 110 ? 0.279 -0.677 3.899 1.00 95.19 110 ARG A C 1
ATOM 910 O O . ARG A 1 110 ? -0.672 -0.931 4.636 1.00 95.19 110 ARG A O 1
ATOM 917 N N . ASN A 1 111 ? 0.649 0.557 3.572 1.00 96.56 111 ASN A N 1
ATOM 918 C CA . ASN A 1 111 ? -0.046 1.741 4.058 1.00 96.56 111 ASN A CA 1
ATOM 919 C C . ASN A 1 111 ? -1.499 1.773 3.571 1.00 96.56 111 ASN A C 1
ATOM 921 O O . ASN A 1 111 ? -2.379 2.143 4.343 1.00 96.56 111 ASN A O 1
ATOM 925 N N . ASN A 1 112 ? -1.772 1.319 2.343 1.00 96.06 112 ASN A N 1
ATOM 926 C CA . ASN A 1 112 ? -3.139 1.175 1.837 1.00 96.06 112 ASN A CA 1
ATOM 927 C C . ASN A 1 112 ? -3.953 0.142 2.631 1.00 96.06 112 ASN A C 1
ATOM 929 O O . ASN A 1 112 ? -5.099 0.420 2.983 1.00 96.06 112 ASN A O 1
ATOM 933 N N . TYR A 1 113 ? -3.383 -1.024 2.955 1.00 95.56 113 TYR A N 1
ATOM 934 C CA . TYR A 1 113 ? -4.080 -2.009 3.791 1.00 95.56 113 TYR A CA 1
ATOM 935 C C . TYR A 1 113 ? -4.363 -1.475 5.195 1.00 95.56 113 TYR A C 1
ATOM 937 O O . TYR A 1 113 ? -5.486 -1.596 5.680 1.00 95.56 113 TYR A O 1
ATOM 945 N N . ASP A 1 114 ? -3.380 -0.846 5.841 1.00 94.31 114 ASP A N 1
ATOM 946 C CA . ASP A 1 114 ? -3.591 -0.264 7.165 1.00 94.31 114 ASP A CA 1
ATOM 947 C C . ASP A 1 114 ? -4.617 0.874 7.124 1.00 94.31 114 ASP A C 1
ATOM 949 O O . ASP A 1 114 ? -5.481 0.944 7.998 1.00 94.31 114 ASP A O 1
ATOM 953 N N . LEU A 1 115 ? -4.588 1.729 6.096 1.00 96.31 115 LEU A N 1
ATOM 954 C CA . LEU A 1 115 ? -5.562 2.807 5.921 1.00 96.31 115 LEU A CA 1
ATOM 955 C C . LEU A 1 115 ? -6.992 2.258 5.865 1.00 96.31 115 LEU A C 1
ATOM 957 O O . LEU A 1 115 ? -7.867 2.784 6.554 1.00 96.31 115 LEU A O 1
ATOM 961 N N . GLN A 1 116 ? -7.217 1.170 5.121 1.00 95.31 116 GLN A N 1
ATOM 962 C CA . GLN A 1 116 ? -8.524 0.510 5.055 1.00 95.31 116 GLN A CA 1
ATOM 963 C C . GLN A 1 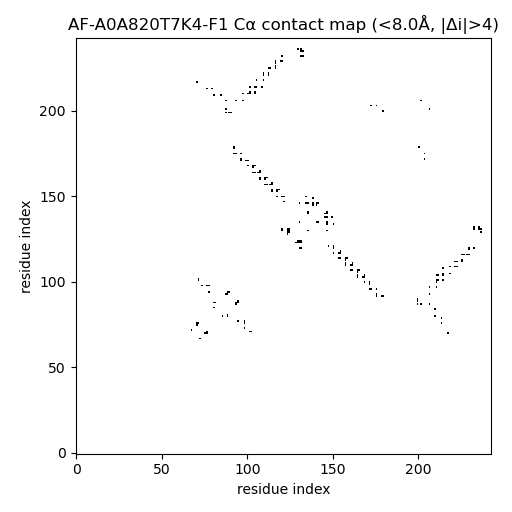116 ? -8.989 0.015 6.428 1.00 95.31 116 GLN A C 1
ATOM 965 O O . GLN A 1 116 ? -10.169 0.149 6.754 1.00 95.31 116 GLN A O 1
ATOM 970 N N . VAL A 1 117 ? -8.087 -0.521 7.258 1.00 95.31 117 VAL A N 1
ATOM 971 C CA . VAL A 1 117 ? -8.427 -0.942 8.629 1.00 95.31 117 VAL A CA 1
ATOM 972 C C . VAL A 1 117 ? -8.899 0.253 9.455 1.00 95.31 117 VAL A C 1
ATOM 974 O O . VAL A 1 117 ? -9.972 0.200 10.055 1.00 95.31 117 VAL A O 1
ATOM 977 N N . TRP A 1 118 ? -8.144 1.354 9.452 1.00 95.19 118 TRP A N 1
ATOM 978 C CA . TRP A 1 118 ? -8.494 2.541 10.239 1.00 95.19 118 TRP A CA 1
ATOM 979 C C . TRP A 1 118 ? -9.781 3.216 9.755 1.00 95.19 118 TRP A C 1
ATOM 981 O O . TRP A 1 118 ? -10.587 3.647 10.578 1.00 95.19 118 TRP A O 1
ATOM 991 N N . GLN A 1 119 ? -10.016 3.260 8.442 1.00 94.38 119 GLN A N 1
ATOM 992 C CA . GLN A 1 119 ? -11.274 3.749 7.872 1.00 94.38 119 GLN A CA 1
ATOM 993 C C . GLN A 1 119 ? -12.464 2.875 8.283 1.00 94.38 119 GLN A C 1
ATOM 995 O O . GLN A 1 119 ? -13.524 3.401 8.617 1.00 94.38 119 GLN A O 1
ATOM 1000 N N . ASN A 1 120 ? -12.290 1.551 8.319 1.00 92.56 120 ASN A N 1
ATOM 1001 C CA . ASN A 1 120 ? -13.325 0.639 8.804 1.00 92.56 120 ASN A CA 1
ATOM 1002 C C . ASN A 1 120 ? -13.617 0.850 10.295 1.00 92.56 120 ASN A C 1
ATOM 1004 O O . ASN A 1 120 ? -14.782 0.875 10.677 1.00 92.56 120 ASN A O 1
ATOM 1008 N N . TYR A 1 121 ? -12.594 1.055 11.128 1.00 92.19 121 TYR A N 1
ATOM 1009 C CA . TYR A 1 121 ? -12.798 1.374 12.544 1.00 92.19 121 TYR A CA 1
ATOM 1010 C C . TYR A 1 121 ? -13.547 2.692 12.744 1.00 92.19 121 TYR A C 1
ATOM 1012 O O . TYR A 1 121 ? -14.445 2.756 13.582 1.00 92.19 121 TYR A O 1
ATOM 1020 N N . LEU A 1 122 ? -13.225 3.723 11.956 1.00 91.81 122 LEU A N 1
ATOM 1021 C CA . LEU A 1 122 ? -13.967 4.981 11.989 1.00 91.81 122 LEU A CA 1
ATOM 1022 C C . LEU A 1 122 ? -15.439 4.754 11.625 1.00 91.81 122 LEU A C 1
ATOM 1024 O O . LEU A 1 122 ? -16.316 5.191 12.361 1.00 91.81 122 LEU A O 1
ATOM 1028 N N . LYS A 1 123 ? -15.704 4.007 10.549 1.00 90.69 123 LYS A N 1
ATOM 1029 C CA . LYS A 1 123 ? -17.067 3.696 10.105 1.00 90.69 123 LYS A CA 1
ATOM 1030 C C . LYS A 1 123 ? -17.884 2.953 11.171 1.00 90.69 123 LYS A C 1
ATOM 1032 O O . LYS A 1 123 ? -19.025 3.309 11.430 1.00 90.69 123 LYS A O 1
ATOM 1037 N N . MET A 1 124 ? -17.297 1.954 11.831 1.00 85.44 124 MET A N 1
ATOM 1038 C CA . MET A 1 124 ? -17.975 1.236 12.923 1.00 85.44 124 MET A CA 1
ATOM 1039 C C . MET A 1 124 ? -18.339 2.174 14.083 1.00 85.44 124 MET A C 1
ATOM 1041 O O . MET A 1 124 ? -19.423 2.068 14.653 1.00 85.44 124 MET A O 1
ATOM 1045 N N . SER A 1 125 ? -17.462 3.131 14.402 1.00 83.69 125 SER A N 1
ATOM 1046 C CA . SER A 1 125 ? -17.728 4.099 15.470 1.00 83.69 125 SER A CA 1
ATOM 1047 C C . SER A 1 125 ? -18.830 5.103 15.122 1.00 83.69 125 SER A C 1
ATOM 1049 O O . SER A 1 125 ? -19.575 5.508 16.012 1.00 83.69 125 SER A O 1
ATOM 1051 N N . THR A 1 126 ? -18.968 5.487 13.847 1.00 82.75 126 THR A N 1
ATOM 1052 C CA . THR A 1 126 ? -19.999 6.438 13.405 1.00 82.75 126 THR A CA 1
ATOM 1053 C C . THR A 1 126 ? -21.362 5.783 13.255 1.00 82.75 126 THR A C 1
ATOM 1055 O O . THR A 1 126 ? -22.361 6.368 13.669 1.00 82.75 126 THR A O 1
ATOM 1058 N N . ASP A 1 127 ? -21.399 4.579 12.686 1.00 81.38 127 ASP A N 1
ATOM 1059 C CA . ASP A 1 127 ? -22.650 3.924 12.300 1.00 81.38 127 ASP A CA 1
ATOM 1060 C C . ASP A 1 127 ? -23.289 3.218 13.506 1.00 81.38 127 ASP A C 1
ATOM 1062 O O . ASP A 1 127 ? -24.496 3.304 13.721 1.00 81.38 127 ASP A O 1
ATOM 1066 N N . ASP A 1 128 ? -22.465 2.572 14.335 1.00 71.62 128 ASP A N 1
ATOM 1067 C CA . ASP A 1 128 ? -22.924 1.656 15.381 1.00 71.62 128 ASP A CA 1
ATOM 1068 C C . ASP A 1 128 ? -22.553 2.106 16.805 1.00 71.62 128 ASP A C 1
ATOM 1070 O O . ASP A 1 128 ? -22.839 1.393 17.768 1.00 71.62 128 ASP A O 1
ATOM 1074 N N . LYS A 1 129 ? -21.926 3.288 16.955 1.00 76.44 129 LYS A N 1
ATOM 1075 C CA . LYS A 1 129 ? -21.480 3.879 18.239 1.00 76.44 129 LYS A CA 1
ATOM 1076 C C . LYS A 1 129 ? -20.622 2.933 19.088 1.00 76.44 129 LYS A C 1
ATOM 1078 O O . LYS A 1 129 ? -20.633 2.994 20.318 1.00 76.44 129 LYS A O 1
ATOM 1083 N N . HIS A 1 130 ? -19.870 2.053 18.433 1.00 77.31 130 HIS A N 1
ATOM 1084 C CA . HIS A 1 130 ? -18.998 1.088 19.088 1.00 77.31 130 HIS A CA 1
ATOM 1085 C C . HIS A 1 130 ? -17.544 1.292 18.662 1.00 77.31 130 HIS A C 1
ATOM 1087 O O . HIS A 1 130 ? -17.238 1.456 17.481 1.00 77.31 130 HIS A O 1
ATOM 1093 N N . TRP A 1 131 ? -16.626 1.247 19.627 1.00 84.56 131 TRP A N 1
ATOM 1094 C CA . TRP A 1 131 ? -15.191 1.337 19.364 1.00 84.56 131 TRP A CA 1
ATOM 1095 C C . TRP A 1 131 ? -14.555 -0.043 19.384 1.00 84.56 131 TRP A C 1
ATOM 1097 O O . TRP A 1 131 ? -14.667 -0.760 20.377 1.00 84.56 131 TRP A O 1
ATOM 1107 N N . ALA A 1 132 ? -13.799 -0.372 18.334 1.00 82.31 132 ALA A N 1
ATOM 1108 C CA . ALA A 1 132 ? -13.002 -1.594 18.308 1.00 82.31 132 ALA A CA 1
ATOM 1109 C C . ALA A 1 132 ? -12.068 -1.658 19.532 1.00 82.31 132 ALA A C 1
ATOM 1111 O O . ALA A 1 132 ? -11.434 -0.655 19.891 1.00 82.31 132 ALA A O 1
ATOM 1112 N N . LYS A 1 133 ? -11.930 -2.837 20.158 1.00 84.44 133 LYS A N 1
ATOM 1113 C CA . LYS A 1 133 ? -11.124 -2.986 21.385 1.00 84.44 133 LYS A CA 1
ATOM 1114 C C . LYS A 1 133 ? -9.668 -2.575 21.184 1.00 84.44 133 LYS A C 1
ATOM 1116 O O . LYS A 1 133 ? -9.042 -2.063 22.111 1.00 84.44 133 LYS A O 1
ATOM 1121 N N . GLU A 1 134 ? -9.140 -2.734 19.969 1.00 85.19 134 GLU A N 1
ATOM 1122 C CA . GLU A 1 134 ? -7.805 -2.254 19.604 1.00 85.19 134 GLU A CA 1
ATOM 1123 C C . GLU A 1 134 ? -7.642 -0.744 19.860 1.00 85.19 134 GLU A C 1
ATOM 1125 O O . GLU A 1 134 ? -6.608 -0.320 20.376 1.00 85.19 134 GLU A O 1
ATOM 1130 N N . ILE A 1 135 ? -8.664 0.062 19.555 1.00 86.50 135 ILE A N 1
ATOM 1131 C CA . ILE A 1 135 ? -8.644 1.516 19.761 1.00 86.50 135 ILE A CA 1
ATOM 1132 C C . ILE A 1 135 ? -8.587 1.831 21.246 1.00 86.50 135 ILE A C 1
ATOM 1134 O O . ILE A 1 135 ? -7.672 2.519 21.689 1.00 86.50 135 ILE A O 1
ATOM 1138 N N . ILE A 1 136 ? -9.514 1.256 22.015 1.00 85.88 136 ILE A N 1
ATOM 1139 C CA . ILE A 1 136 ? -9.610 1.460 23.464 1.00 85.88 136 ILE A CA 1
ATOM 1140 C C . ILE A 1 136 ? -8.307 1.029 24.149 1.00 85.88 136 ILE A C 1
ATOM 1142 O O . ILE A 1 136 ? -7.828 1.706 25.056 1.00 85.88 136 ILE A O 1
ATOM 1146 N N . LYS A 1 137 ? -7.690 -0.072 23.696 1.00 87.31 137 LYS A N 1
ATOM 1147 C CA . LYS A 1 137 ? -6.403 -0.549 24.218 1.00 87.31 137 LYS A CA 1
ATOM 1148 C C . LYS A 1 137 ? -5.272 0.450 23.957 1.00 87.31 137 LYS A C 1
ATOM 1150 O O . LYS A 1 137 ? -4.445 0.660 24.841 1.00 87.31 137 LYS A O 1
ATOM 1155 N N . ARG A 1 138 ? -5.225 1.062 22.768 1.00 87.69 138 ARG A N 1
ATOM 1156 C CA . ARG A 1 138 ? -4.185 2.039 22.404 1.00 87.69 138 ARG A CA 1
ATOM 1157 C C . ARG A 1 138 ? -4.373 3.386 23.100 1.00 87.69 138 ARG A C 1
ATOM 1159 O O . ARG A 1 138 ? -3.397 3.960 23.566 1.00 87.69 138 ARG A O 1
ATOM 1166 N N . THR A 1 139 ? -5.603 3.884 23.196 1.00 88.12 139 THR A N 1
ATOM 1167 C CA . THR A 1 139 ? -5.896 5.181 23.832 1.00 88.12 139 THR A CA 1
ATOM 1168 C C . THR A 1 139 ? -6.029 5.089 25.350 1.00 88.12 139 THR A C 1
ATOM 1170 O O . THR A 1 139 ? -5.977 6.113 26.030 1.00 88.12 139 THR A O 1
ATOM 1173 N N . LYS A 1 140 ? -6.209 3.874 25.891 1.00 88.38 140 LYS A N 1
ATOM 1174 C CA . LYS A 1 140 ? -6.488 3.577 27.308 1.00 88.38 140 LYS A CA 1
ATOM 1175 C C . LYS A 1 140 ? -7.746 4.277 27.843 1.00 88.38 140 LYS A C 1
ATOM 1177 O O . LYS A 1 140 ? -7.933 4.364 29.055 1.00 88.38 140 LYS A O 1
ATOM 1182 N N . LYS A 1 141 ? -8.608 4.787 26.958 1.00 83.06 141 LYS A N 1
ATOM 1183 C CA . LYS A 1 141 ? -9.813 5.552 27.297 1.00 83.06 141 LYS A CA 1
ATOM 1184 C C . LYS A 1 141 ? -11.000 5.062 26.470 1.00 83.06 141 LYS A C 1
ATOM 1186 O O . LYS A 1 141 ? -10.868 4.749 25.289 1.00 83.06 141 LYS A O 1
ATOM 1191 N N . ARG A 1 142 ? -12.185 5.037 27.085 1.00 78.94 142 ARG A N 1
ATOM 1192 C CA . ARG A 1 142 ? -13.476 4.826 26.401 1.00 78.94 142 ARG A CA 1
ATOM 1193 C C . ARG A 1 142 ? -14.156 6.164 26.088 1.00 78.94 142 ARG A C 1
ATOM 1195 O O . ARG A 1 142 ? -15.343 6.319 26.321 1.00 78.94 142 ARG A O 1
ATOM 1202 N N . ASP A 1 143 ? -13.367 7.141 25.650 1.00 85.62 143 ASP A N 1
ATOM 1203 C CA . ASP A 1 143 ? -13.848 8.481 25.313 1.00 85.62 143 ASP A CA 1
ATOM 1204 C C . ASP A 1 143 ? -13.929 8.634 23.793 1.00 85.62 143 ASP A C 1
ATOM 1206 O O . ASP A 1 143 ? -12.917 8.499 23.097 1.00 85.62 143 ASP A O 1
ATOM 1210 N N . ASP A 1 144 ? -15.128 8.924 23.293 1.00 85.25 144 ASP A N 1
ATOM 1211 C CA . ASP A 1 144 ? -15.420 8.994 21.860 1.00 85.25 144 ASP A CA 1
ATOM 1212 C C . ASP A 1 144 ? -14.590 10.071 21.163 1.00 85.25 144 ASP A C 1
ATOM 1214 O O . ASP A 1 144 ? -14.039 9.840 20.085 1.00 85.25 144 ASP A O 1
ATOM 1218 N N . LEU A 1 145 ? -14.433 11.236 21.799 1.00 89.25 145 LEU A N 1
ATOM 1219 C CA . LEU A 1 145 ? -13.671 12.344 21.231 1.00 89.25 145 LEU A CA 1
ATOM 1220 C C . LEU A 1 145 ? -12.185 11.990 21.104 1.00 89.25 145 LEU A C 1
ATOM 1222 O O . LEU A 1 145 ? -11.568 12.229 20.063 1.00 89.25 145 LEU A O 1
ATOM 1226 N N . THR A 1 146 ? -11.601 11.405 22.151 1.00 89.62 146 THR A N 1
ATOM 1227 C CA . THR A 1 146 ? -10.202 10.964 22.160 1.00 89.62 146 THR A CA 1
ATOM 1228 C C . THR A 1 146 ? -9.964 9.867 21.124 1.00 89.62 146 THR A C 1
ATOM 1230 O O . THR A 1 146 ? -8.997 9.941 20.361 1.00 89.62 146 THR A O 1
ATOM 1233 N N . ASN A 1 147 ? -10.853 8.875 21.059 1.00 90.06 147 ASN A N 1
ATOM 1234 C CA . ASN A 1 147 ? -10.748 7.754 20.128 1.00 90.06 147 ASN A CA 1
ATOM 1235 C C . ASN A 1 147 ? -10.908 8.207 18.672 1.00 90.06 147 ASN A C 1
ATOM 1237 O O . ASN A 1 147 ? -10.096 7.838 17.821 1.00 90.06 147 ASN A O 1
ATOM 1241 N N . SER A 1 148 ? -11.872 9.089 18.399 1.00 91.56 148 SER A N 1
ATOM 1242 C CA . SER A 1 148 ? -12.070 9.698 17.082 1.00 91.56 148 SER A CA 1
ATOM 1243 C C . SER A 1 148 ? -10.831 10.478 16.633 1.00 91.56 148 SER A C 1
ATOM 1245 O O . SER A 1 148 ? -10.289 10.221 15.554 1.00 91.56 148 SER A O 1
ATOM 1247 N N . ARG A 1 149 ? -10.298 11.365 17.486 1.00 92.44 149 ARG A N 1
ATOM 1248 C CA . ARG A 1 149 ? -9.072 12.131 17.189 1.00 92.44 149 ARG A CA 1
ATOM 1249 C C . ARG A 1 149 ? -7.880 11.225 16.900 1.00 92.44 149 ARG A C 1
ATOM 1251 O O . ARG A 1 149 ? -7.109 11.505 15.982 1.00 92.44 149 ARG A O 1
ATOM 1258 N N . PHE A 1 150 ? -7.730 10.139 17.658 1.00 94.19 150 PHE A N 1
ATOM 1259 C CA . PHE A 1 150 ? -6.671 9.161 17.434 1.00 94.19 150 PHE A CA 1
ATOM 1260 C C . PHE A 1 150 ? -6.785 8.504 16.052 1.00 94.19 150 PHE A C 1
ATOM 1262 O O . PHE A 1 150 ? -5.806 8.492 15.304 1.00 94.19 150 PHE A O 1
ATOM 1269 N N . ILE A 1 151 ? -7.970 8.014 15.676 1.00 94.12 151 ILE A N 1
ATOM 1270 C CA . ILE A 1 151 ? -8.168 7.386 14.362 1.00 94.12 151 ILE A CA 1
ATOM 1271 C C . ILE A 1 151 ? -7.948 8.392 13.231 1.00 94.12 151 ILE A C 1
ATOM 1273 O O . ILE A 1 151 ? -7.224 8.083 12.285 1.00 94.12 151 ILE A O 1
ATOM 1277 N N . HIS A 1 152 ? -8.489 9.608 13.337 1.00 95.19 152 HIS A N 1
ATOM 1278 C CA . HIS A 1 152 ? -8.257 10.651 12.335 1.00 95.19 152 HIS A CA 1
ATOM 1279 C C . HIS A 1 152 ? -6.769 10.977 12.172 1.00 95.19 152 HIS A C 1
ATOM 1281 O O . HIS A 1 152 ? -6.300 11.116 11.042 1.00 95.19 152 HIS A O 1
ATOM 1287 N N . LYS A 1 153 ? -6.001 11.023 13.268 1.00 96.94 153 LYS A N 1
ATOM 1288 C CA . LYS A 1 153 ? -4.542 11.199 13.217 1.00 96.94 153 LYS A CA 1
ATOM 1289 C C . LYS A 1 153 ? -3.856 10.051 12.467 1.00 96.94 153 LYS A C 1
ATOM 1291 O O . LYS A 1 153 ? -2.969 10.307 11.654 1.00 96.94 153 LYS A O 1
ATOM 1296 N N . MET A 1 154 ? -4.265 8.804 12.710 1.00 96.56 154 MET A N 1
ATOM 1297 C CA . MET A 1 154 ? -3.716 7.631 12.016 1.00 96.56 154 MET A CA 1
ATOM 1298 C C . MET A 1 154 ? -4.043 7.641 10.520 1.00 96.56 154 MET A C 1
ATOM 1300 O O . MET A 1 154 ? -3.145 7.437 9.704 1.00 96.56 154 MET A O 1
ATOM 1304 N N . ILE A 1 155 ? -5.298 7.933 10.164 1.00 97.31 155 ILE A N 1
ATOM 1305 C CA . ILE A 1 155 ? -5.743 8.084 8.773 1.00 97.31 155 ILE A CA 1
ATOM 1306 C C . ILE A 1 155 ? -4.929 9.176 8.084 1.00 97.31 155 ILE A C 1
ATOM 1308 O O . ILE A 1 155 ? -4.350 8.924 7.035 1.00 97.31 155 ILE A O 1
ATOM 1312 N N . HIS A 1 156 ? -4.820 10.358 8.694 1.00 97.69 156 HIS A N 1
ATOM 1313 C CA . HIS A 1 156 ? -4.069 11.470 8.120 1.00 97.69 156 HIS A CA 1
ATOM 1314 C C . HIS A 1 156 ? -2.601 11.102 7.870 1.00 97.69 156 HIS A C 1
ATOM 1316 O O . HIS A 1 156 ? -2.105 11.304 6.766 1.00 97.69 156 HIS A O 1
ATOM 1322 N N . ARG A 1 157 ? -1.929 10.484 8.853 1.00 97.62 157 ARG A N 1
ATOM 1323 C CA . ARG A 1 157 ? -0.537 10.031 8.707 1.00 97.62 157 ARG A CA 1
ATOM 1324 C C . ARG A 1 157 ? -0.362 9.085 7.517 1.00 97.62 157 ARG A C 1
ATOM 1326 O O . ARG A 1 157 ? 0.589 9.230 6.755 1.00 97.62 157 ARG A O 1
ATOM 1333 N N . LEU A 1 158 ? -1.258 8.108 7.374 1.00 97.62 158 LEU A N 1
ATOM 1334 C CA . LEU A 1 158 ? -1.197 7.123 6.292 1.00 97.62 158 LEU A CA 1
ATOM 1335 C C . LEU A 1 158 ? -1.499 7.756 4.934 1.00 97.62 158 LEU A C 1
ATOM 1337 O O . LEU A 1 158 ? -0.780 7.484 3.980 1.00 97.62 158 LEU A O 1
ATOM 1341 N N . THR A 1 159 ? -2.497 8.638 4.851 1.00 97.81 159 THR A N 1
ATOM 1342 C CA . THR A 1 159 ? -2.813 9.382 3.624 1.00 97.81 159 THR A CA 1
ATOM 1343 C C . THR A 1 159 ? -1.624 10.217 3.155 1.00 97.81 159 THR A C 1
ATOM 1345 O O . THR A 1 159 ? -1.290 10.179 1.973 1.00 97.81 159 THR A O 1
ATOM 1348 N N . THR A 1 160 ? -0.947 10.922 4.067 1.00 97.94 160 THR A N 1
ATOM 1349 C CA . THR A 1 160 ? 0.259 11.697 3.740 1.00 97.94 160 THR A CA 1
ATOM 1350 C C . THR A 1 160 ? 1.376 10.794 3.222 1.00 97.94 160 THR A C 1
ATOM 1352 O O . THR A 1 160 ? 1.919 11.053 2.154 1.00 97.94 160 THR A O 1
ATOM 1355 N N . SER A 1 161 ? 1.658 9.680 3.903 1.00 97.31 161 SER A N 1
ATOM 1356 C CA . SER A 1 161 ? 2.695 8.734 3.469 1.00 97.31 161 SER A CA 1
ATOM 1357 C C . SER A 1 161 ? 2.382 8.083 2.110 1.00 97.31 161 SER A C 1
ATOM 1359 O O . SER A 1 161 ? 3.274 7.901 1.284 1.00 97.31 161 SER A O 1
ATOM 1361 N N . ILE A 1 162 ? 1.109 7.782 1.826 1.00 97.50 162 ILE A N 1
ATOM 1362 C CA . ILE A 1 162 ? 0.671 7.294 0.508 1.00 97.50 162 ILE A CA 1
ATOM 1363 C C . ILE A 1 162 ? 0.888 8.366 -0.568 1.00 97.50 162 ILE A C 1
ATOM 1365 O O . ILE A 1 162 ? 1.365 8.048 -1.658 1.00 97.50 162 ILE A O 1
ATOM 1369 N N . ALA A 1 163 ? 0.567 9.629 -0.277 1.00 97.62 163 ALA A N 1
ATOM 1370 C CA . ALA A 1 163 ? 0.783 10.734 -1.207 1.00 97.62 163 ALA A CA 1
ATOM 1371 C C . ALA A 1 163 ? 2.278 10.957 -1.502 1.00 97.62 163 ALA A C 1
ATOM 1373 O O . ALA A 1 163 ? 2.654 11.134 -2.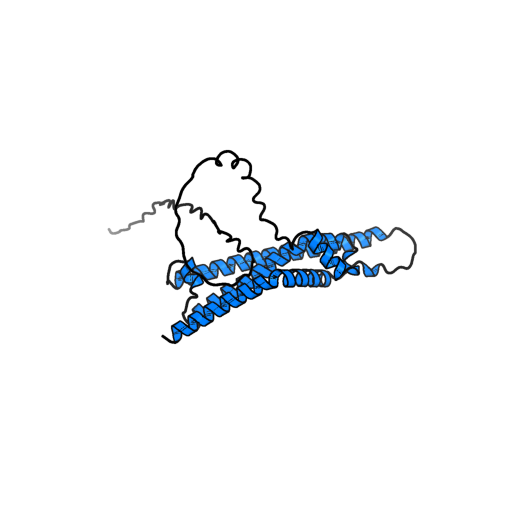660 1.00 97.62 163 ALA A O 1
ATOM 1374 N N . GLU A 1 164 ? 3.134 10.878 -0.482 1.00 97.31 164 GLU A N 1
ATOM 1375 C CA . GLU A 1 164 ? 4.593 10.942 -0.631 1.00 97.31 164 GLU A CA 1
ATOM 1376 C C . GLU A 1 164 ? 5.123 9.796 -1.504 1.00 97.31 164 GLU A C 1
ATOM 1378 O O . GLU A 1 164 ? 5.877 10.035 -2.449 1.00 97.31 164 GLU A O 1
ATOM 1383 N N . ALA A 1 165 ? 4.677 8.559 -1.258 1.00 96.56 165 ALA A N 1
ATOM 1384 C CA . ALA A 1 165 ? 5.046 7.408 -2.079 1.00 96.56 165 ALA A CA 1
ATOM 1385 C C . ALA A 1 165 ? 4.613 7.587 -3.547 1.00 96.56 165 ALA A C 1
ATOM 1387 O O . ALA A 1 165 ? 5.407 7.334 -4.453 1.00 96.56 165 ALA A O 1
ATOM 1388 N N . ASN A 1 166 ? 3.398 8.094 -3.794 1.00 96.81 166 ASN A N 1
ATOM 1389 C CA . ASN A 1 166 ? 2.909 8.392 -5.146 1.00 96.81 166 ASN A CA 1
ATOM 1390 C C . ASN A 1 166 ? 3.777 9.442 -5.859 1.00 96.81 166 ASN A C 1
ATOM 1392 O O . ASN A 1 166 ? 4.062 9.305 -7.051 1.00 96.81 166 ASN A O 1
ATOM 1396 N N . ALA A 1 167 ? 4.223 10.479 -5.143 1.00 97.12 167 ALA A N 1
ATOM 1397 C CA . ALA A 1 167 ? 5.111 11.498 -5.696 1.00 97.12 167 ALA A CA 1
ATOM 1398 C C . ALA A 1 167 ? 6.481 10.912 -6.080 1.00 97.12 167 ALA A C 1
ATOM 1400 O O . ALA A 1 167 ? 6.994 11.190 -7.166 1.00 97.12 167 ALA A O 1
ATOM 1401 N N . ILE A 1 168 ? 7.050 10.049 -5.229 1.00 97.62 168 ILE A N 1
ATOM 1402 C CA . ILE A 1 168 ? 8.318 9.358 -5.506 1.00 97.62 168 ILE A CA 1
ATOM 1403 C C . ILE A 1 168 ? 8.177 8.427 -6.713 1.00 97.62 168 ILE A C 1
ATOM 1405 O O . ILE A 1 168 ? 9.022 8.465 -7.608 1.00 97.62 168 ILE A O 1
ATOM 1409 N N . ILE A 1 169 ? 7.108 7.627 -6.770 1.00 95.44 169 ILE A N 1
ATOM 1410 C CA . ILE A 1 169 ? 6.821 6.742 -7.907 1.00 95.44 169 ILE A CA 1
ATOM 1411 C C . ILE A 1 169 ? 6.741 7.566 -9.192 1.00 95.44 169 ILE A C 1
ATOM 1413 O O . ILE A 1 169 ? 7.458 7.267 -10.144 1.00 95.44 169 ILE A O 1
ATOM 1417 N N . SER A 1 170 ? 5.956 8.644 -9.198 1.00 96.00 170 SER A N 1
ATOM 1418 C CA . SER A 1 170 ? 5.801 9.518 -10.368 1.00 96.00 170 SER A CA 1
ATOM 1419 C C . SER A 1 170 ? 7.147 10.082 -10.836 1.00 96.00 170 SER A C 1
ATOM 1421 O O . SER A 1 170 ? 7.460 10.060 -12.025 1.00 96.00 170 SER A O 1
ATOM 1423 N N . ASN A 1 171 ? 7.999 10.517 -9.903 1.00 96.44 171 ASN A N 1
ATOM 1424 C CA . ASN A 1 171 ? 9.347 10.983 -10.222 1.00 96.44 171 ASN A CA 1
ATOM 1425 C C . ASN A 1 171 ? 10.212 9.873 -10.851 1.00 96.44 171 ASN A C 1
ATOM 1427 O O . ASN A 1 171 ? 10.875 10.103 -11.861 1.00 96.44 171 ASN A O 1
ATOM 1431 N N . LEU A 1 172 ? 10.175 8.648 -10.314 1.00 95.62 172 LEU A N 1
ATOM 1432 C CA . LEU A 1 172 ? 10.891 7.503 -10.893 1.00 95.62 172 LEU A CA 1
ATOM 1433 C C . LEU A 1 172 ? 10.394 7.168 -12.310 1.00 95.62 172 LEU A C 1
ATOM 1435 O O . LEU A 1 172 ? 11.196 6.840 -13.185 1.00 95.62 172 LEU A O 1
ATOM 1439 N N . GLN A 1 173 ? 9.089 7.289 -12.563 1.00 93.81 173 GLN A N 1
ATOM 1440 C CA . GLN A 1 173 ? 8.500 7.084 -13.890 1.00 93.81 173 GLN A CA 1
ATOM 1441 C C . GLN A 1 173 ? 8.948 8.167 -14.893 1.00 93.81 173 GLN A C 1
ATOM 1443 O O . GLN A 1 173 ? 9.261 7.856 -16.049 1.00 93.81 173 GLN A O 1
ATOM 1448 N N . ILE A 1 174 ? 9.055 9.428 -14.454 1.00 92.44 174 ILE A N 1
ATOM 1449 C CA . ILE A 1 174 ? 9.610 10.532 -15.258 1.00 92.44 174 ILE A CA 1
ATOM 1450 C C . ILE A 1 174 ? 11.090 10.283 -15.573 1.00 92.44 174 ILE A C 1
ATOM 1452 O O . ILE A 1 174 ? 11.512 10.458 -16.720 1.00 92.44 174 ILE A O 1
ATOM 1456 N N . GLN A 1 175 ? 11.879 9.829 -14.595 1.00 92.94 175 GLN A N 1
ATOM 1457 C CA . GLN A 1 175 ? 13.295 9.500 -14.795 1.00 92.94 175 GLN A CA 1
ATOM 1458 C C . GLN A 1 175 ? 13.477 8.368 -15.809 1.00 92.94 175 GLN A C 1
ATOM 1460 O O . GLN A 1 175 ? 14.306 8.483 -16.712 1.00 92.94 175 GLN A O 1
ATOM 1465 N N . LEU A 1 176 ? 12.665 7.310 -15.718 1.00 91.19 176 LEU A N 1
ATOM 1466 C CA . LEU A 1 176 ? 12.680 6.218 -16.691 1.00 91.19 176 LEU A CA 1
ATOM 1467 C C . LEU A 1 176 ? 12.316 6.712 -18.099 1.00 91.19 176 LEU A C 1
ATOM 1469 O O . LEU A 1 176 ? 12.976 6.364 -19.076 1.00 91.19 176 LEU A O 1
ATOM 1473 N N . THR A 1 177 ? 11.296 7.563 -18.208 1.00 89.31 177 THR A N 1
ATOM 1474 C CA . THR A 1 177 ? 10.893 8.158 -19.490 1.00 89.31 177 THR A CA 1
ATOM 1475 C C . THR A 1 177 ? 12.009 9.021 -20.079 1.00 89.31 177 THR A C 1
ATOM 1477 O O . THR A 1 177 ? 12.316 8.912 -21.264 1.00 89.31 177 THR A O 1
ATOM 1480 N N . THR A 1 178 ? 12.668 9.828 -19.245 1.00 89.06 178 THR A N 1
ATOM 1481 C CA . THR A 1 178 ? 13.807 10.670 -19.641 1.00 89.06 178 THR A CA 1
ATOM 1482 C C . THR A 1 178 ? 14.977 9.825 -20.141 1.00 89.06 178 THR A C 1
ATOM 1484 O O . THR A 1 178 ? 15.541 10.129 -21.191 1.00 89.06 178 THR A O 1
ATOM 1487 N N . TYR A 1 179 ? 15.298 8.731 -19.444 1.00 89.44 179 TYR A N 1
ATOM 1488 C CA . TYR A 1 179 ? 16.320 7.771 -19.865 1.00 89.44 179 TYR A CA 1
ATOM 1489 C C . TYR A 1 179 ? 16.044 7.233 -21.276 1.00 89.44 179 TYR A C 1
ATOM 1491 O O . TYR A 1 179 ? 16.931 7.227 -22.131 1.00 89.44 179 TYR A O 1
ATOM 1499 N N . TRP A 1 180 ? 14.797 6.850 -21.558 1.00 86.12 180 TRP A N 1
ATOM 1500 C CA . TRP A 1 180 ? 14.414 6.366 -22.884 1.00 86.12 180 TRP A CA 1
ATOM 1501 C C . TRP A 1 180 ? 14.501 7.444 -23.969 1.00 86.12 180 TRP A C 1
ATOM 1503 O O . TRP A 1 180 ? 14.983 7.164 -25.068 1.00 86.12 180 TRP A O 1
ATOM 1513 N N . SER A 1 181 ? 14.101 8.680 -23.662 1.00 86.31 181 SER A N 1
ATOM 1514 C CA . SER A 1 181 ? 14.221 9.817 -24.586 1.00 86.31 181 SER A CA 1
ATOM 1515 C C . SER A 1 181 ? 15.678 10.162 -24.921 1.00 86.31 181 SER A C 1
ATOM 1517 O O . SER A 1 181 ? 15.984 10.524 -26.060 1.00 86.31 181 SER A O 1
ATOM 1519 N N . GLN A 1 182 ? 16.592 10.019 -23.956 1.00 85.19 182 GLN A N 1
ATOM 1520 C CA . GLN A 1 182 ? 18.025 10.237 -24.173 1.00 85.19 182 GLN A CA 1
ATOM 1521 C C . GLN A 1 182 ? 18.622 9.169 -25.092 1.00 85.19 182 GLN A C 1
ATOM 1523 O O . GLN A 1 182 ? 19.283 9.513 -26.067 1.00 85.19 182 GLN A O 1
ATOM 1528 N N . ILE A 1 183 ? 18.326 7.888 -24.848 1.00 82.88 183 ILE A N 1
ATOM 1529 C CA . ILE A 1 183 ? 18.819 6.786 -25.693 1.00 82.88 183 ILE A CA 1
ATOM 1530 C C . ILE A 1 183 ? 18.342 6.929 -27.139 1.00 82.88 183 ILE A C 1
ATOM 1532 O O . ILE A 1 183 ? 19.128 6.721 -28.062 1.00 82.88 183 ILE A O 1
ATOM 1536 N N . ALA A 1 184 ? 17.082 7.319 -27.344 1.00 78.12 184 ALA A N 1
ATOM 1537 C CA . ALA A 1 184 ? 16.547 7.558 -28.681 1.00 78.12 184 ALA A CA 1
ATOM 1538 C C . ALA A 1 184 ? 17.293 8.692 -29.410 1.00 78.12 184 ALA A C 1
ATOM 1540 O O . ALA A 1 184 ? 17.595 8.568 -30.593 1.00 78.12 184 ALA A O 1
ATOM 1541 N N . SER A 1 185 ? 17.636 9.768 -28.694 1.00 71.88 185 SE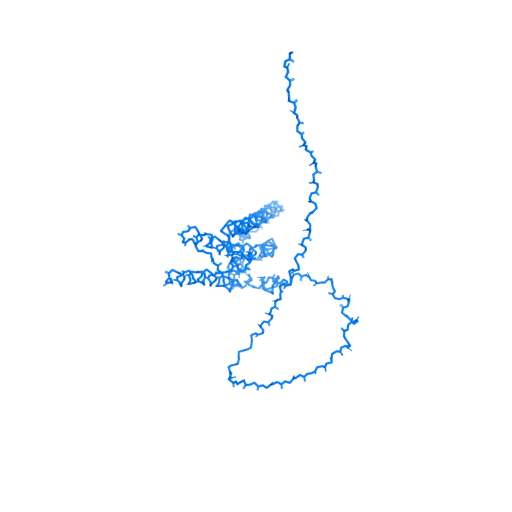R A N 1
ATOM 1542 C CA . SER A 1 185 ? 18.355 10.923 -29.251 1.00 71.88 185 SER A CA 1
ATOM 1543 C C . SER A 1 185 ? 19.835 10.635 -29.540 1.00 71.88 185 SER A C 1
ATOM 1545 O O . SER A 1 185 ? 20.397 11.181 -30.485 1.00 71.88 185 SER A O 1
ATOM 1547 N N . SER A 1 186 ? 20.481 9.766 -28.755 1.00 63.69 186 SER A N 1
ATOM 1548 C CA . SER A 1 186 ? 21.902 9.417 -28.920 1.00 63.69 186 SER A CA 1
ATOM 1549 C C . SER A 1 186 ? 22.177 8.391 -30.029 1.00 63.69 186 SER A C 1
ATOM 1551 O O . SER A 1 186 ? 23.328 8.215 -30.418 1.00 63.69 186 SER A O 1
ATOM 1553 N N . GLY A 1 187 ? 21.148 7.717 -30.554 1.00 58.34 187 GLY A N 1
ATOM 1554 C CA . GLY A 1 187 ? 21.271 6.721 -31.628 1.00 58.34 187 GLY A CA 1
ATOM 1555 C C . GLY A 1 187 ? 21.324 7.288 -33.055 1.00 58.34 187 GLY A C 1
ATOM 1556 O O . GLY A 1 187 ? 21.370 6.512 -34.005 1.00 58.34 187 GLY A O 1
ATOM 1557 N N . ALA A 1 188 ? 21.307 8.612 -33.235 1.00 53.16 188 ALA A N 1
ATOM 1558 C CA . ALA A 1 188 ? 21.131 9.256 -34.542 1.00 53.16 188 ALA A CA 1
ATOM 1559 C C . ALA A 1 188 ? 22.383 9.301 -35.454 1.00 53.16 188 ALA A C 1
ATOM 1561 O O . ALA A 1 188 ? 22.309 9.896 -36.527 1.00 53.16 188 ALA A O 1
ATOM 1562 N N . THR A 1 189 ? 23.511 8.672 -35.088 1.00 48.44 189 THR A N 1
ATOM 1563 C CA . THR A 1 189 ? 24.782 8.814 -35.840 1.00 48.44 189 THR A CA 1
ATOM 1564 C C . THR A 1 189 ? 25.357 7.526 -36.446 1.00 48.44 189 THR A C 1
ATOM 1566 O O . THR A 1 189 ? 26.498 7.548 -36.895 1.00 48.44 189 THR A O 1
ATOM 1569 N N . SER A 1 190 ? 24.613 6.417 -36.541 1.00 45.41 190 SER A N 1
ATOM 1570 C CA . SER A 1 190 ? 25.146 5.201 -37.186 1.00 45.41 190 SER A CA 1
ATOM 1571 C C . SER A 1 190 ? 24.153 4.515 -38.123 1.00 45.41 190 SER A C 1
ATOM 1573 O O . SER A 1 190 ? 22.989 4.291 -37.805 1.00 45.41 190 SER A O 1
ATOM 1575 N N . THR A 1 191 ? 24.670 4.200 -39.305 1.00 43.00 191 THR A N 1
ATOM 1576 C CA . THR A 1 191 ? 24.059 3.590 -40.486 1.00 43.00 191 THR A CA 1
ATOM 1577 C C . THR A 1 191 ? 23.372 2.239 -40.241 1.00 43.00 191 THR A C 1
ATOM 1579 O O . THR A 1 191 ? 23.861 1.382 -39.515 1.00 43.00 191 THR A O 1
ATOM 1582 N N . THR A 1 192 ? 22.233 2.066 -40.924 1.00 48.47 192 THR A N 1
ATOM 1583 C CA . THR A 1 192 ? 21.577 0.818 -41.373 1.00 48.47 192 THR A CA 1
ATOM 1584 C C . THR A 1 192 ? 21.955 -0.505 -40.691 1.00 48.47 192 THR A C 1
ATOM 1586 O O . THR A 1 192 ? 22.917 -1.171 -41.067 1.00 48.47 192 THR A O 1
ATOM 1589 N N . THR A 1 193 ? 21.051 -1.011 -39.852 1.00 39.62 193 THR A N 1
ATOM 1590 C CA . THR A 1 193 ? 20.581 -2.403 -39.956 1.00 39.62 193 THR A CA 1
ATOM 1591 C C . THR A 1 193 ? 19.182 -2.518 -39.358 1.00 39.62 193 THR A C 1
ATOM 1593 O O . THR A 1 193 ? 18.919 -2.128 -38.223 1.00 39.62 193 THR A O 1
ATOM 1596 N N . THR A 1 194 ? 18.259 -3.022 -40.168 1.00 44.12 194 THR A N 1
ATOM 1597 C CA . THR A 1 194 ? 16.854 -3.264 -39.847 1.00 44.12 194 THR A CA 1
ATOM 1598 C C . THR A 1 194 ? 16.738 -4.315 -38.741 1.00 44.12 194 THR A C 1
ATOM 1600 O O . THR A 1 194 ? 16.710 -5.510 -39.015 1.00 44.12 194 THR A O 1
ATOM 1603 N N . ALA A 1 195 ? 16.667 -3.889 -37.480 1.00 40.75 195 ALA A N 1
ATOM 1604 C CA . ALA A 1 195 ? 16.331 -4.764 -36.361 1.00 40.75 195 ALA A CA 1
ATOM 1605 C C . ALA A 1 195 ? 15.586 -3.988 -35.263 1.00 40.75 195 ALA A C 1
ATOM 1607 O O . ALA A 1 195 ? 16.191 -3.330 -34.433 1.00 40.75 195 ALA A O 1
ATOM 1608 N N . ASN A 1 196 ? 14.251 -4.063 -35.273 1.00 42.50 196 ASN A N 1
ATOM 1609 C CA . ASN A 1 196 ? 13.369 -4.124 -34.093 1.00 42.50 196 ASN A CA 1
ATOM 1610 C C . ASN A 1 196 ? 13.707 -3.288 -32.825 1.00 42.50 196 ASN A C 1
ATOM 1612 O O . ASN A 1 196 ? 13.430 -3.725 -31.707 1.00 42.50 196 ASN A O 1
ATOM 1616 N N . ASN A 1 197 ? 14.199 -2.055 -32.961 1.00 45.38 197 ASN A N 1
ATOM 1617 C CA . ASN A 1 197 ? 14.496 -1.176 -31.816 1.00 45.38 197 ASN A CA 1
ATOM 1618 C C . ASN A 1 197 ? 13.250 -0.664 -31.061 1.00 45.38 197 ASN A C 1
ATOM 1620 O O . ASN A 1 197 ? 13.377 -0.030 -30.020 1.00 45.38 197 ASN A O 1
ATOM 1624 N N . ASN A 1 198 ? 12.039 -1.006 -31.515 1.00 45.28 198 ASN A N 1
ATOM 1625 C CA . ASN A 1 198 ? 10.794 -0.737 -30.785 1.00 45.28 198 ASN A CA 1
ATOM 1626 C C . ASN A 1 198 ? 10.538 -1.704 -29.611 1.00 45.28 198 ASN A C 1
ATOM 1628 O O . ASN A 1 198 ? 9.551 -1.538 -28.903 1.00 45.28 198 ASN A O 1
ATOM 1632 N N . ARG A 1 199 ? 11.389 -2.718 -29.389 1.00 47.50 199 ARG A N 1
ATOM 1633 C CA . ARG A 1 199 ? 11.194 -3.719 -28.320 1.00 47.50 199 ARG A CA 1
ATOM 1634 C C . ARG A 1 199 ? 11.781 -3.344 -26.956 1.00 47.50 199 ARG A C 1
ATOM 1636 O O . ARG A 1 199 ? 11.556 -4.075 -26.001 1.00 47.50 199 ARG A O 1
ATOM 1643 N N . THR A 1 200 ? 12.542 -2.258 -26.843 1.00 53.88 200 THR A N 1
ATOM 1644 C CA . THR A 1 200 ? 13.232 -1.904 -25.587 1.00 53.88 200 THR A CA 1
ATOM 1645 C C . THR A 1 200 ? 12.473 -0.889 -24.739 1.00 53.88 200 THR A C 1
ATOM 1647 O O . THR A 1 200 ? 12.573 -0.940 -23.512 1.00 53.88 200 THR A O 1
ATOM 1650 N N . ARG A 1 201 ? 11.666 -0.012 -25.352 1.00 59.53 201 ARG A N 1
ATOM 1651 C CA . ARG A 1 201 ? 10.788 0.913 -24.625 1.00 59.53 201 ARG A CA 1
ATOM 1652 C C . ARG A 1 201 ? 9.524 0.183 -24.181 1.00 59.53 201 ARG A C 1
ATOM 1654 O O . ARG A 1 201 ? 8.524 0.147 -24.890 1.00 59.53 201 ARG A O 1
ATOM 1661 N N . GLU A 1 202 ? 9.579 -0.393 -22.993 1.00 67.81 202 GLU A N 1
ATOM 1662 C CA . GLU A 1 202 ? 8.407 -1.002 -22.372 1.00 67.81 202 GLU A CA 1
ATOM 1663 C C . GLU A 1 202 ? 7.542 0.075 -21.702 1.00 67.81 202 GLU A C 1
ATOM 1665 O O . GLU A 1 202 ? 8.090 0.989 -21.076 1.00 67.81 202 GLU A O 1
ATOM 1670 N N . PRO A 1 203 ? 6.202 0.003 -21.817 1.00 74.31 203 PRO A N 1
ATOM 1671 C CA . PRO A 1 203 ? 5.320 0.907 -21.094 1.00 74.31 203 PRO A CA 1
ATOM 1672 C C . PRO A 1 203 ? 5.567 0.779 -19.591 1.00 74.31 203 PRO A C 1
ATOM 1674 O O . PRO A 1 203 ? 5.568 -0.330 -19.050 1.00 74.31 203 PRO A O 1
ATOM 1677 N N . THR A 1 204 ? 5.745 1.911 -18.914 1.00 81.38 204 THR A N 1
ATOM 1678 C CA . THR A 1 204 ? 5.943 1.986 -17.460 1.00 81.38 204 THR A CA 1
ATOM 1679 C C . THR A 1 204 ? 4.875 1.197 -16.694 1.00 81.38 204 THR A C 1
ATOM 1681 O O . THR A 1 204 ? 5.204 0.459 -15.767 1.00 81.38 204 THR A O 1
ATOM 1684 N N . ASP A 1 205 ? 3.629 1.233 -17.166 1.00 84.25 205 ASP A N 1
ATOM 1685 C CA . ASP A 1 205 ? 2.489 0.498 -16.604 1.00 84.25 205 ASP A CA 1
ATOM 1686 C C . ASP A 1 205 ? 2.724 -1.019 -16.539 1.00 84.25 205 ASP A C 1
ATOM 1688 O O . ASP A 1 205 ? 2.266 -1.709 -15.625 1.00 84.25 205 ASP A O 1
ATOM 1692 N N . ARG A 1 206 ? 3.454 -1.579 -17.513 1.00 86.88 206 ARG A N 1
ATOM 1693 C CA . ARG A 1 206 ? 3.752 -3.014 -17.554 1.00 86.88 206 ARG A CA 1
ATOM 1694 C C . ARG A 1 206 ? 4.790 -3.390 -16.501 1.00 86.88 206 ARG A C 1
ATOM 1696 O O . ARG A 1 206 ? 4.632 -4.425 -15.854 1.00 86.88 206 ARG A O 1
ATOM 1703 N N . LEU A 1 207 ? 5.810 -2.550 -16.306 1.00 88.88 207 LEU A N 1
ATOM 1704 C CA . LEU A 1 207 ? 6.802 -2.707 -15.236 1.00 88.88 207 LEU A CA 1
ATOM 1705 C C . LEU A 1 207 ? 6.133 -2.609 -13.865 1.00 88.88 207 LEU A C 1
ATOM 1707 O O . LEU A 1 207 ? 6.305 -3.497 -13.031 1.00 88.88 207 LEU A O 1
ATOM 1711 N N . GLU A 1 208 ? 5.308 -1.582 -13.671 1.00 92.12 208 GLU A N 1
ATOM 1712 C CA . GLU A 1 208 ? 4.514 -1.382 -12.461 1.00 92.12 208 GLU A CA 1
ATOM 1713 C C . GLU A 1 208 ? 3.641 -2.601 -12.147 1.00 92.12 208 GLU A C 1
ATOM 1715 O O . GLU A 1 208 ? 3.690 -3.127 -11.036 1.00 92.12 208 GLU A O 1
ATOM 1720 N N . LYS A 1 209 ? 2.915 -3.134 -13.136 1.00 92.81 209 LYS A N 1
ATOM 1721 C CA . LYS A 1 209 ? 2.071 -4.323 -12.952 1.00 92.81 209 LYS A CA 1
ATOM 1722 C C . LYS A 1 209 ? 2.856 -5.534 -12.439 1.00 92.81 209 LYS A C 1
ATOM 1724 O O . LYS A 1 209 ? 2.346 -6.291 -11.612 1.00 92.81 209 LYS A O 1
ATOM 1729 N N . ILE A 1 210 ? 4.083 -5.742 -12.916 1.00 92.19 210 ILE A N 1
ATOM 1730 C CA . ILE A 1 210 ? 4.913 -6.881 -12.495 1.00 92.19 210 ILE A CA 1
ATOM 1731 C C . ILE A 1 210 ? 5.477 -6.653 -11.089 1.00 92.19 210 ILE A C 1
ATOM 1733 O O . ILE A 1 210 ? 5.456 -7.582 -10.278 1.00 92.19 210 ILE A O 1
ATOM 1737 N N . ILE A 1 211 ? 5.917 -5.428 -10.777 1.00 94.56 211 ILE A N 1
ATOM 1738 C CA . ILE A 1 211 ? 6.350 -5.040 -9.426 1.00 94.56 211 ILE A CA 1
ATOM 1739 C C . ILE A 1 211 ? 5.208 -5.246 -8.431 1.00 94.56 211 ILE A C 1
ATOM 1741 O O . ILE A 1 211 ? 5.388 -5.921 -7.419 1.00 94.56 211 ILE A O 1
ATOM 1745 N N . LEU A 1 212 ? 4.011 -4.751 -8.743 1.00 95.06 212 LEU A N 1
ATOM 1746 C CA . LEU A 1 212 ? 2.835 -4.920 -7.896 1.00 95.06 212 LEU A CA 1
ATOM 1747 C C . LEU A 1 212 ? 2.472 -6.393 -7.713 1.00 95.06 212 LEU A C 1
ATOM 1749 O O . LEU A 1 212 ? 2.197 -6.801 -6.590 1.00 95.06 212 LEU A O 1
ATOM 1753 N N . LYS A 1 213 ? 2.537 -7.218 -8.766 1.00 95.31 213 LYS A N 1
ATOM 1754 C CA . LYS A 1 213 ? 2.300 -8.666 -8.649 1.00 95.31 213 LYS A CA 1
ATOM 1755 C C . LYS A 1 213 ? 3.308 -9.330 -7.704 1.00 95.31 213 LYS A C 1
ATOM 1757 O O . LYS A 1 213 ? 2.920 -10.143 -6.869 1.00 95.31 213 LYS A O 1
ATOM 1762 N N . TYR A 1 214 ? 4.589 -8.973 -7.813 1.00 95.94 214 TYR A N 1
ATOM 1763 C CA . TYR A 1 214 ? 5.630 -9.464 -6.908 1.00 95.94 214 TYR A CA 1
ATOM 1764 C C . TYR A 1 214 ? 5.336 -9.082 -5.453 1.00 95.94 214 TYR A C 1
ATOM 1766 O O . TYR A 1 214 ? 5.272 -9.944 -4.576 1.00 95.94 214 TYR A O 1
ATOM 1774 N N . ILE A 1 215 ? 5.079 -7.795 -5.211 1.00 95.81 215 ILE A N 1
ATOM 1775 C CA . ILE A 1 215 ? 4.769 -7.278 -3.878 1.00 95.81 215 ILE A CA 1
ATOM 1776 C C . ILE A 1 215 ? 3.504 -7.919 -3.314 1.00 95.81 215 ILE A C 1
ATOM 1778 O O . ILE A 1 215 ? 3.499 -8.317 -2.152 1.00 95.81 215 ILE A O 1
ATOM 1782 N N . GLN A 1 216 ? 2.447 -8.077 -4.108 1.00 93.00 216 GLN A N 1
ATOM 1783 C CA . GLN A 1 216 ? 1.205 -8.723 -3.679 1.00 93.00 216 GLN A CA 1
ATOM 1784 C C . GLN A 1 216 ? 1.445 -10.162 -3.217 1.00 93.00 216 GLN A C 1
ATOM 1786 O O . GLN A 1 216 ? 0.989 -10.530 -2.134 1.00 93.00 216 GLN A O 1
ATOM 1791 N N . ASN A 1 217 ? 2.223 -10.942 -3.972 1.00 92.50 217 ASN A N 1
ATOM 1792 C CA . ASN A 1 217 ? 2.590 -12.302 -3.577 1.00 92.50 217 ASN A CA 1
ATOM 1793 C C . ASN A 1 217 ? 3.360 -12.307 -2.247 1.00 92.50 217 ASN A C 1
ATOM 1795 O O . ASN A 1 217 ? 3.067 -13.098 -1.353 1.00 92.50 217 ASN A O 1
ATOM 1799 N N . CYS A 1 218 ? 4.308 -11.383 -2.068 1.00 92.19 218 CYS A N 1
ATOM 1800 C CA . CYS A 1 218 ? 5.095 -11.293 -0.838 1.00 92.19 218 CYS A CA 1
ATOM 1801 C C . CYS A 1 218 ? 4.315 -10.725 0.361 1.00 92.19 218 CYS A C 1
ATOM 1803 O O . CYS A 1 218 ? 4.698 -10.965 1.506 1.00 92.19 218 CYS A O 1
ATOM 1805 N N . THR A 1 219 ? 3.235 -9.974 0.132 1.00 91.50 219 THR A N 1
ATOM 1806 C CA . THR A 1 219 ? 2.476 -9.256 1.174 1.00 91.50 219 THR A CA 1
ATOM 1807 C C . THR A 1 219 ? 1.089 -9.839 1.450 1.00 91.50 219 THR A C 1
ATOM 1809 O O . THR A 1 219 ? 0.328 -9.259 2.225 1.00 91.50 219 THR A O 1
ATOM 1812 N N . GLN A 1 220 ? 0.766 -11.019 0.914 1.00 91.62 220 GLN A N 1
ATOM 1813 C CA . GLN A 1 220 ? -0.519 -11.691 1.145 1.00 91.62 220 GLN A CA 1
ATOM 1814 C C . GLN A 1 220 ? -0.841 -11.874 2.639 1.00 91.62 220 GLN A C 1
ATOM 1816 O O . GLN A 1 220 ? -1.956 -11.592 3.072 1.00 91.62 220 GLN A O 1
ATOM 1821 N N . HIS A 1 221 ? 0.151 -12.255 3.448 1.00 88.94 221 HIS A N 1
ATOM 1822 C CA . HIS A 1 221 ? 0.006 -12.389 4.903 1.00 88.94 221 HIS A CA 1
ATOM 1823 C C . HIS A 1 221 ? -0.391 -11.068 5.588 1.00 88.94 221 HIS A C 1
ATOM 1825 O O . HIS A 1 221 ?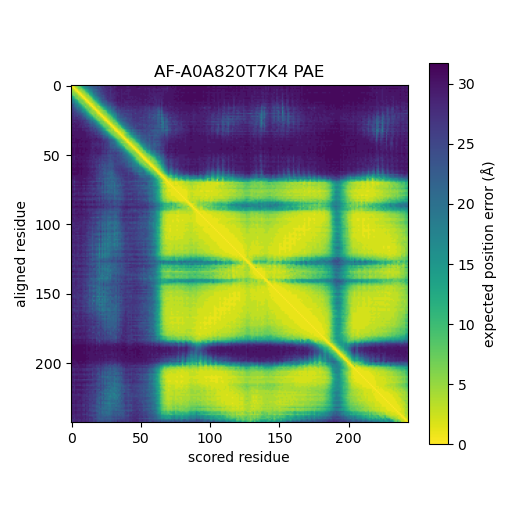 -1.114 -11.061 6.581 1.00 88.94 221 HIS A O 1
ATOM 1831 N N . VAL A 1 222 ? 0.068 -9.931 5.057 1.00 91.31 222 VAL A N 1
ATOM 1832 C CA . VAL A 1 222 ? -0.245 -8.594 5.583 1.00 91.31 222 VAL A CA 1
ATOM 1833 C C . VAL A 1 222 ? -1.696 -8.256 5.305 1.00 91.31 222 VAL A C 1
ATOM 1835 O O . VAL A 1 222 ? -2.401 -7.801 6.202 1.00 91.31 222 VAL A O 1
ATOM 1838 N N . ARG A 1 223 ? -2.139 -8.520 4.073 1.00 91.69 223 ARG A N 1
ATOM 1839 C CA . ARG A 1 223 ? -3.529 -8.345 3.666 1.00 91.69 223 ARG A CA 1
ATOM 1840 C C . ARG A 1 223 ? -4.458 -9.184 4.541 1.00 91.69 223 ARG A C 1
ATOM 1842 O O . ARG A 1 223 ? -5.383 -8.636 5.127 1.00 91.69 223 ARG A O 1
ATOM 1849 N N . GLN A 1 224 ? -4.159 -10.472 4.706 1.00 92.88 224 GLN A N 1
ATOM 1850 C CA . GLN A 1 224 ? -4.934 -11.370 5.570 1.00 92.88 224 GLN A CA 1
ATOM 1851 C C . GLN A 1 224 ? -4.978 -10.868 7.018 1.00 92.88 224 GLN A C 1
ATOM 1853 O O . GLN A 1 224 ? -6.031 -10.859 7.648 1.00 92.88 224 GLN A O 1
ATOM 1858 N N . LYS A 1 225 ? -3.848 -10.388 7.553 1.00 91.81 225 LYS A N 1
ATOM 1859 C CA . LYS A 1 225 ? -3.803 -9.801 8.898 1.00 91.81 225 LYS A CA 1
ATOM 1860 C C . LYS A 1 225 ? -4.686 -8.553 9.013 1.00 91.81 225 LYS A C 1
ATOM 1862 O O . LYS A 1 225 ? -5.351 -8.383 10.032 1.00 91.81 225 LYS A O 1
ATOM 1867 N N . ALA A 1 226 ? -4.698 -7.688 8.000 1.00 92.44 226 ALA A N 1
ATOM 1868 C CA . ALA A 1 226 ? -5.560 -6.508 7.958 1.00 92.44 226 ALA A CA 1
ATOM 1869 C C . ALA A 1 226 ? -7.050 -6.893 7.890 1.00 92.44 226 ALA A C 1
ATOM 1871 O O . ALA A 1 226 ? -7.852 -6.377 8.667 1.00 92.44 226 ALA A O 1
ATOM 1872 N N . GLU A 1 227 ? -7.409 -7.853 7.036 1.00 92.75 227 GLU A N 1
ATOM 1873 C CA . GLU A 1 227 ? -8.771 -8.393 6.925 1.00 92.75 227 GLU A CA 1
ATOM 1874 C C . GLU A 1 227 ? -9.238 -9.007 8.256 1.00 92.75 227 GLU A C 1
ATOM 1876 O O . GLU A 1 227 ? -10.316 -8.673 8.749 1.00 92.75 227 GLU A O 1
ATOM 1881 N N . ASN A 1 228 ? -8.390 -9.810 8.906 1.00 92.81 228 ASN A N 1
ATOM 1882 C CA . ASN A 1 228 ? -8.691 -10.419 10.203 1.00 92.81 228 ASN A CA 1
ATOM 1883 C C . ASN A 1 228 ? -8.908 -9.383 11.311 1.00 92.81 228 ASN A C 1
ATOM 1885 O O . ASN A 1 228 ? -9.784 -9.572 12.151 1.00 92.81 228 ASN A O 1
ATOM 1889 N N . ARG A 1 229 ? -8.159 -8.271 11.314 1.00 92.56 229 ARG A N 1
ATOM 1890 C CA . ARG A 1 229 ? -8.379 -7.168 12.271 1.00 92.56 229 ARG A CA 1
ATOM 1891 C C . ARG A 1 229 ? -9.772 -6.561 12.120 1.00 92.56 229 A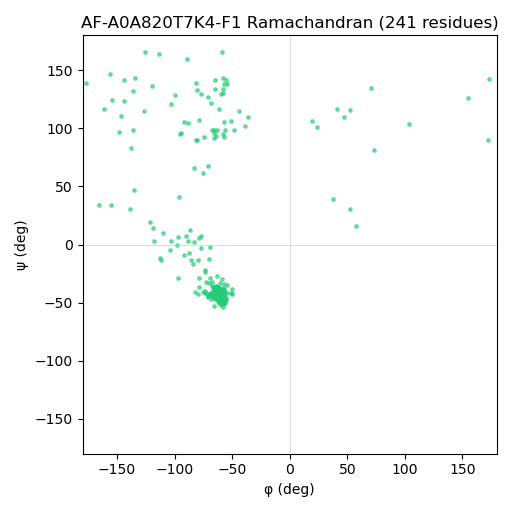RG A C 1
ATOM 1893 O O . ARG A 1 229 ? -10.453 -6.329 13.115 1.00 92.56 229 ARG A O 1
ATOM 1900 N N . ILE A 1 230 ? -10.216 -6.354 10.881 1.00 90.38 230 ILE A N 1
ATOM 1901 C CA . ILE A 1 230 ? -11.559 -5.836 10.592 1.00 90.38 230 ILE A CA 1
ATOM 1902 C C . ILE A 1 230 ? -12.629 -6.854 11.004 1.00 90.38 230 ILE A C 1
ATOM 1904 O O . ILE A 1 230 ? -13.625 -6.470 11.615 1.00 90.38 230 ILE A O 1
ATOM 1908 N N . LEU A 1 231 ? -12.440 -8.138 10.685 1.00 91.31 231 LEU A N 1
ATOM 1909 C CA . LEU A 1 231 ? -13.382 -9.202 11.049 1.00 91.31 231 LEU A CA 1
ATOM 1910 C C . LEU A 1 231 ? -13.528 -9.343 12.563 1.00 91.31 231 LEU A C 1
ATOM 1912 O O . LEU A 1 231 ? -14.653 -9.401 13.053 1.00 91.31 231 LEU A O 1
ATOM 1916 N N . LEU A 1 232 ? -12.414 -9.328 13.298 1.00 89.19 232 LEU A N 1
ATOM 1917 C CA . LEU A 1 232 ? -12.426 -9.379 14.757 1.00 89.19 232 LEU A CA 1
ATOM 1918 C C . LEU A 1 232 ? -13.221 -8.203 15.332 1.00 89.19 232 LEU A C 1
ATOM 1920 O O . LEU A 1 232 ? -14.120 -8.416 16.134 1.00 89.19 232 LEU A O 1
ATOM 1924 N N . ALA A 1 233 ? -12.961 -6.978 14.867 1.00 86.00 233 ALA A N 1
ATOM 1925 C CA . ALA A 1 233 ? -13.695 -5.804 15.337 1.00 86.00 233 ALA A CA 1
ATOM 1926 C C . ALA A 1 233 ? -15.206 -5.892 15.055 1.00 86.00 233 ALA A C 1
ATOM 1928 O O . ALA A 1 233 ? -16.012 -5.492 15.893 1.00 86.00 233 ALA A O 1
ATOM 1929 N N . LYS A 1 234 ? -15.607 -6.458 13.907 1.00 87.50 234 LYS A N 1
ATOM 1930 C CA . LYS A 1 234 ? -17.025 -6.703 13.593 1.00 87.50 234 LYS A CA 1
ATOM 1931 C C . LYS A 1 234 ? -17.652 -7.760 14.502 1.00 87.50 234 LYS A C 1
ATOM 1933 O O . LYS A 1 234 ? -18.787 -7.572 14.927 1.00 87.50 234 LYS A O 1
ATOM 1938 N N . ALA A 1 235 ? -16.940 -8.849 14.788 1.00 86.69 235 ALA A N 1
ATOM 1939 C CA . ALA A 1 235 ? -17.421 -9.903 15.679 1.00 86.69 235 ALA A CA 1
ATOM 1940 C C . ALA A 1 235 ? -17.604 -9.376 17.111 1.00 86.69 235 ALA A C 1
ATOM 1942 O O . ALA A 1 235 ? -18.672 -9.533 17.693 1.00 86.69 235 ALA A O 1
ATOM 1943 N N . GLU A 1 236 ? -16.612 -8.647 17.630 1.00 82.06 236 GLU A N 1
ATOM 1944 C CA . GLU A 1 236 ? -16.692 -8.005 18.949 1.00 82.06 236 GLU A CA 1
ATOM 1945 C C . GLU A 1 236 ? -17.876 -7.036 19.045 1.00 82.06 236 GLU A C 1
ATOM 1947 O O . GLU A 1 236 ? -18.554 -6.970 20.068 1.00 82.06 236 GLU A O 1
ATOM 1952 N N . MET A 1 237 ? -18.165 -6.310 17.965 1.00 77.06 237 MET A N 1
ATOM 1953 C CA . MET A 1 237 ? -19.328 -5.432 17.898 1.00 77.06 237 MET A CA 1
ATOM 1954 C C . MET A 1 237 ? -20.654 -6.208 17.945 1.00 77.06 237 MET A C 1
ATOM 1956 O O . MET A 1 237 ? -21.595 -5.761 18.598 1.00 77.06 237 MET A O 1
ATOM 1960 N N . GLN A 1 238 ? -20.756 -7.348 17.255 1.00 79.62 238 GLN A N 1
ATOM 1961 C CA . GLN A 1 238 ? -21.961 -8.184 17.289 1.00 79.62 238 GLN A CA 1
ATOM 1962 C C . GLN A 1 238 ? -22.224 -8.742 18.690 1.00 79.62 238 GLN A C 1
ATOM 1964 O O . GLN A 1 238 ? -23.367 -8.714 19.138 1.00 79.62 238 GLN A O 1
ATOM 1969 N N . GLU A 1 239 ? -21.178 -9.172 19.400 1.00 75.06 239 GLU A N 1
ATOM 1970 C CA . GLU A 1 239 ? -21.287 -9.619 20.795 1.00 75.06 239 GLU A CA 1
ATOM 1971 C C . GLU A 1 239 ? -21.829 -8.509 21.704 1.00 75.06 239 GLU A C 1
ATOM 1973 O O . GLU A 1 239 ? -22.726 -8.755 22.503 1.00 75.06 239 GLU A O 1
ATOM 1978 N N . TYR A 1 240 ? -21.348 -7.271 21.548 1.00 66.44 240 TYR A N 1
ATOM 1979 C CA . TYR A 1 240 ? -21.826 -6.137 22.345 1.00 66.44 240 TYR A CA 1
ATOM 1980 C C . TYR A 1 240 ? -23.273 -5.732 22.052 1.00 66.44 240 TYR A C 1
ATOM 1982 O O . TYR A 1 240 ? -23.941 -5.249 22.956 1.00 66.44 240 TYR A O 1
ATOM 1990 N N . LYS A 1 241 ? -23.756 -5.893 20.814 1.00 67.44 241 LYS A N 1
ATOM 1991 C CA . LYS A 1 241 ? -25.163 -5.619 20.468 1.00 67.44 241 LYS A CA 1
ATOM 1992 C C . LYS A 1 241 ? -26.129 -6.681 21.004 1.00 67.44 241 LYS A C 1
ATOM 1994 O O . LYS A 1 241 ? -27.320 -6.405 21.095 1.00 67.44 241 LYS A O 1
ATOM 1999 N N . ALA A 1 242 ? -25.638 -7.892 21.265 1.00 62.75 242 ALA A N 1
ATOM 2000 C CA . ALA A 1 242 ? -26.441 -9.011 21.752 1.00 62.75 242 ALA A CA 1
ATOM 2001 C C . ALA A 1 242 ? -26.600 -9.033 23.286 1.00 62.75 242 ALA A C 1
ATOM 2003 O O . ALA A 1 242 ? -27.435 -9.786 23.787 1.00 62.75 242 ALA A O 1
ATOM 2004 N N . LEU A 1 243 ? -25.798 -8.239 24.004 1.00 55.09 243 LEU A N 1
ATOM 2005 C CA . LEU A 1 243 ? -25.840 -8.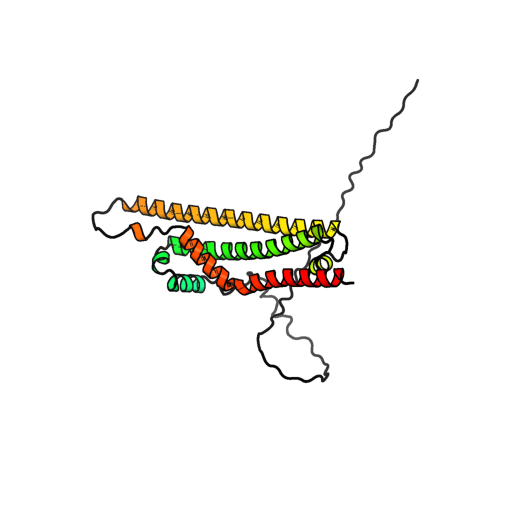038 25.457 1.00 55.09 243 LEU A CA 1
ATOM 2006 C C . LEU A 1 243 ? -26.694 -6.818 25.820 1.00 55.09 243 LEU A C 1
ATOM 2008 O O . LEU A 1 243 ? -27.356 -6.885 26.878 1.00 55.09 243 LEU A O 1
#

Foldseek 3Di:
DDDDDDDDDDDDDPDDDDDDPDPPPPPPPPPDPDDDDDDDDDDDDDDDDDDDDDPVPPPPPPPPPVPPPPCLDLVNQVVLCCVPPVLACPDPLLSVLLNVLLVLLLLLVLLVLVLVLLVLQLVCCVPVVDGQVVLCVVQVDPDSVSSNVVSVVSNVVSVVSNVVSVVVNVVSLVVSVVVVVVVVVVPPPDDDDDDDPVSHDDPPVVSVVSSNVSSCVVCVVSNVVSVVSSVNSVVVSVVVVVD

Nearest PDB structures (foldseek):
  8to0-assembly1_Aa  TM=3.701E-01  e=3.066E+00  Mus musculus

Organism: NCBI:txid392030

Mean predicted aligned error: 15.97 Å

Solvent-accessible surface area (backbone atoms only — not comparable to full-atom values): 15487 Å² total; per-residue (Å²): 134,90,83,91,82,90,85,85,89,80,84,87,76,84,81,84,74,79,90,74,84,76,81,82,74,75,75,76,75,81,73,78,90,73,92,76,92,78,92,85,86,87,81,91,82,90,80,90,81,84,90,89,76,84,80,78,70,76,78,70,84,84,65,84,61,76,77,70,57,74,77,73,35,64,69,54,47,50,49,54,43,47,79,76,38,48,78,65,53,71,42,70,64,49,45,53,48,50,64,64,44,45,61,47,50,45,50,38,55,51,42,50,44,53,39,52,40,48,52,50,49,51,47,42,34,71,77,69,74,42,76,40,66,71,56,36,66,73,69,73,45,96,43,68,70,63,52,50,53,51,46,53,52,52,43,51,54,36,52,52,53,42,51,52,38,51,53,52,49,53,51,50,53,50,51,49,51,49,52,53,55,49,55,63,64,70,58,77,83,70,82,90,74,98,67,78,75,77,68,71,76,65,60,64,70,62,56,49,52,51,48,49,51,53,44,48,68,76,39,47,70,56,50,52,51,38,52,49,53,50,51,49,39,52,51,56,50,52,57,60,75,76,107